Protein AF-Q067G9-F1 (afdb_monomer_lite)

Radius of gyration: 18.58 Å; chains: 1; bounding box: 38×45×51 Å

Foldseek 3Di:
DDFAWFKKKWAQFCQVPPVVQCVPPVNVVCLCVQQVCDNVNSVQRRRWIKIKIKTQDPDDPFRIKIKMKTKGWPVCVVSVVSRVVSVVVVLVVVVKDWDWDFDPDDDDWRKIKIWIADPVRFTAKIWIWTDLDPTMIMIMIMGRGDDPDDDPSDRPHDPFFMKMKRALVSCVSVVNNDPPDDPQSNPFRMKIKTKGQDDDPDDPDDRDPPDIDMDMDGD

Sequence (219 aa):
MNNRLALHWQGASTKPLFSSLLQRRLISDAIEKTYGLTPDFQAAWLGAPLDLKAQLRNDGPFKASIQLSVVFHARHAETLQTGLTSVASNLELRGLRPQVSPSAAGTNGQSTVLMWKGQGQSVLGRWSVDSTTPNQISLQLSLGGASVSRLPSSIQRPTSGLRIRFDAKQLRDLGWLKATWPRSVQQAGQGELLLKPMLGHRSGQAETWYWLKGQLSLR

pLDDT: mean 81.35, std 15.44, range [35.72, 94.0]

Secondary structure (DSSP, 8-state):
---EEEEEEEES-SHHHHHHHHTSHHHHHHHHHHH---HHHHHHHHHS-EEEEEEE-SSSS-SEEEEEEEEEEGGGHHHHHHHHHHHHHHHHHTT-EEEEEEPPP-SS---EEEEEE-TTS-EEEEEEEEEEETTEEEEEEEESS----PPPSS----SSSEEEEEEHHHHHHTT-S-TTS-HHHHH-SEEEEEEEE---SS-S----TTSEEEEEEE-

Structure (mmCIF, N/CA/C/O backbone):
data_AF-Q067G9-F1
#
_entry.id   AF-Q067G9-F1
#
loop_
_atom_site.group_PDB
_atom_site.id
_atom_site.type_symbol
_atom_site.label_atom_id
_atom_site.label_alt_id
_atom_site.label_comp_id
_atom_site.label_asym_id
_atom_site.label_entity_id
_atom_site.label_seq_id
_atom_site.pdbx_PDB_ins_code
_atom_site.Cartn_x
_atom_site.Cartn_y
_atom_site.Cartn_z
_atom_site.occupancy
_atom_site.B_iso_or_equiv
_atom_site.auth_seq_id
_atom_site.auth_comp_id
_atom_site.auth_asym_id
_atom_site.auth_atom_id
_atom_site.pdbx_PDB_model_num
ATOM 1 N N . MET A 1 1 ? -1.905 -20.435 15.162 1.00 42.09 1 MET A N 1
ATOM 2 C CA . MET A 1 1 ? -2.832 -19.974 14.101 1.00 42.09 1 MET A CA 1
ATOM 3 C C . MET A 1 1 ? -1.996 -19.379 12.975 1.00 42.09 1 MET A C 1
ATOM 5 O O . MET A 1 1 ? -1.316 -18.391 13.211 1.00 42.09 1 MET A O 1
ATOM 9 N N . ASN A 1 2 ? -1.950 -20.016 11.800 1.00 50.78 2 ASN A N 1
ATOM 10 C CA . ASN A 1 2 ? -1.035 -19.611 10.723 1.00 50.78 2 ASN A CA 1
ATOM 11 C C . ASN A 1 2 ? -1.712 -18.607 9.785 1.00 50.78 2 ASN A C 1
ATOM 13 O O . ASN A 1 2 ? -2.433 -19.015 8.875 1.00 50.78 2 ASN A O 1
ATOM 17 N N . ASN A 1 3 ? -1.452 -17.312 9.980 1.00 62.31 3 ASN A N 1
ATOM 18 C CA . ASN A 1 3 ? -1.690 -16.306 8.944 1.00 62.31 3 ASN A CA 1
ATOM 19 C C . ASN A 1 3 ? -0.747 -16.613 7.779 1.00 62.31 3 ASN A C 1
ATOM 21 O O . ASN A 1 3 ? 0.474 -16.619 7.945 1.00 62.31 3 ASN A O 1
ATOM 25 N N . ARG A 1 4 ? -1.307 -16.938 6.613 1.00 77.50 4 ARG A N 1
ATOM 26 C CA . ARG A 1 4 ? -0.523 -17.330 5.437 1.00 77.50 4 ARG A CA 1
ATOM 27 C C . ARG A 1 4 ? -0.313 -16.121 4.538 1.00 77.50 4 ARG A C 1
ATOM 29 O O . ARG A 1 4 ? -1.244 -15.374 4.241 1.00 77.50 4 ARG A O 1
ATOM 36 N N . LEU A 1 5 ? 0.936 -15.922 4.129 1.00 85.31 5 LEU A N 1
ATOM 37 C CA . LEU A 1 5 ? 1.328 -14.865 3.206 1.00 85.31 5 LEU A CA 1
ATOM 38 C C . LEU A 1 5 ? 0.720 -15.146 1.833 1.00 85.31 5 LEU A C 1
ATOM 40 O O . LEU A 1 5 ? 1.072 -16.132 1.194 1.00 85.31 5 LEU A O 1
ATOM 44 N N . ALA A 1 6 ? -0.191 -14.281 1.401 1.00 91.19 6 ALA A N 1
ATOM 45 C CA . ALA A 1 6 ? -0.812 -14.374 0.087 1.00 91.19 6 ALA A CA 1
ATOM 46 C C . ALA A 1 6 ? 0.014 -13.628 -0.964 1.00 91.19 6 ALA A C 1
ATOM 48 O O . ALA A 1 6 ? 0.173 -14.101 -2.086 1.00 91.19 6 ALA A O 1
ATOM 49 N N . LEU A 1 7 ? 0.559 -12.470 -0.583 1.00 92.62 7 LEU A N 1
ATOM 50 C CA . LEU A 1 7 ? 1.333 -11.592 -1.451 1.00 92.62 7 LEU A CA 1
ATOM 51 C C . LEU A 1 7 ? 2.452 -10.921 -0.658 1.00 92.62 7 LEU A C 1
ATOM 53 O O . LEU A 1 7 ? 2.235 -10.450 0.457 1.00 92.62 7 LEU A O 1
ATOM 57 N N . HIS A 1 8 ? 3.626 -10.814 -1.261 1.00 92.56 8 HIS A N 1
ATOM 58 C CA . HIS A 1 8 ? 4.733 -10.008 -0.770 1.00 92.56 8 HIS A CA 1
ATOM 59 C C . HIS A 1 8 ? 5.383 -9.280 -1.932 1.00 92.56 8 HIS A C 1
ATOM 61 O O . HIS A 1 8 ? 5.965 -9.891 -2.820 1.00 92.56 8 HIS A O 1
ATOM 67 N N . TRP A 1 9 ? 5.257 -7.967 -1.919 1.00 91.00 9 TRP A N 1
ATOM 68 C CA . TRP A 1 9 ? 5.794 -7.058 -2.907 1.00 91.00 9 TRP A CA 1
ATOM 69 C C . TRP A 1 9 ? 6.938 -6.284 -2.268 1.00 91.00 9 TRP A C 1
ATOM 71 O O . TRP A 1 9 ? 6.746 -5.565 -1.293 1.00 91.00 9 TRP A O 1
ATOM 81 N N . GLN A 1 10 ? 8.120 -6.368 -2.863 1.00 91.31 10 GLN A N 1
ATOM 82 C CA . GLN A 1 10 ? 9.290 -5.586 -2.482 1.00 91.31 10 GLN A CA 1
ATOM 83 C C . GLN A 1 10 ? 9.744 -4.743 -3.666 1.00 91.31 10 GLN A C 1
ATOM 85 O O . GLN A 1 10 ? 9.902 -5.253 -4.776 1.00 91.31 10 GLN A O 1
ATOM 90 N N . GLY A 1 11 ? 9.953 -3.451 -3.440 1.00 88.44 11 GLY A N 1
ATOM 91 C CA . GLY A 1 11 ? 10.332 -2.509 -4.488 1.00 88.44 11 GLY A CA 1
ATOM 92 C C . GLY A 1 11 ? 11.453 -1.587 -4.042 1.00 88.44 11 GLY A C 1
ATOM 93 O O . GLY A 1 11 ? 11.492 -1.153 -2.891 1.00 88.44 11 GLY A O 1
ATOM 94 N N . ALA A 1 12 ? 12.346 -1.257 -4.974 1.00 86.94 12 ALA A N 1
ATOM 95 C CA . ALA A 1 12 ? 13.375 -0.241 -4.755 1.00 86.94 12 ALA A CA 1
ATOM 96 C C . ALA A 1 12 ? 12.785 1.180 -4.648 1.00 86.94 12 ALA A C 1
ATOM 98 O O . ALA A 1 12 ? 13.405 2.056 -4.058 1.00 86.94 12 ALA A O 1
ATOM 99 N N . SER A 1 13 ? 11.586 1.391 -5.202 1.00 87.19 13 SER A N 1
ATOM 100 C CA . SER A 1 13 ? 10.831 2.645 -5.145 1.00 87.19 13 SER A CA 1
ATOM 101 C C . SER A 1 13 ? 9.324 2.370 -5.084 1.00 87.19 13 SER A C 1
ATOM 103 O O . SER A 1 13 ? 8.870 1.325 -5.563 1.00 87.19 13 SER A O 1
ATOM 105 N N . THR A 1 14 ? 8.535 3.308 -4.550 1.00 88.88 14 THR A N 1
ATOM 106 C CA . THR A 1 14 ? 7.064 3.215 -4.533 1.00 88.88 14 THR A CA 1
ATOM 107 C C . THR A 1 14 ? 6.399 3.698 -5.819 1.00 88.88 14 THR A C 1
ATOM 109 O O . THR A 1 14 ? 5.194 3.498 -6.001 1.00 88.88 14 THR A O 1
ATOM 112 N N . LYS A 1 15 ? 7.178 4.252 -6.760 1.00 87.94 15 LYS A N 1
ATOM 113 C CA . LYS A 1 15 ? 6.718 4.685 -8.090 1.00 87.94 15 LYS A CA 1
ATOM 114 C C . LYS A 1 15 ? 5.726 3.724 -8.758 1.00 87.94 15 LYS A C 1
ATOM 116 O O . LYS A 1 15 ? 4.693 4.219 -9.205 1.00 87.94 15 LYS A O 1
ATOM 121 N N . PRO A 1 16 ? 5.937 2.396 -8.818 1.00 84.19 16 PRO A N 1
ATOM 122 C CA . PRO A 1 16 ? 5.003 1.519 -9.529 1.00 84.19 16 PRO A CA 1
ATOM 123 C C . PRO A 1 16 ? 3.607 1.450 -8.892 1.00 84.19 16 PRO A C 1
ATOM 125 O O . PRO A 1 16 ? 2.642 1.141 -9.579 1.00 84.19 16 PRO A O 1
ATOM 128 N N . LEU A 1 17 ? 3.501 1.731 -7.589 1.00 84.88 17 LEU A N 1
ATOM 129 C CA . LEU A 1 17 ? 2.237 1.727 -6.852 1.00 84.88 17 LEU A CA 1
ATOM 130 C C . LEU A 1 17 ? 1.549 3.092 -6.865 1.00 84.88 17 LEU A C 1
ATOM 132 O O . LEU A 1 17 ? 0.330 3.156 -6.989 1.00 84.88 17 LEU A O 1
ATOM 136 N N . PHE A 1 18 ? 2.316 4.177 -6.722 1.00 87.75 18 PHE A N 1
ATOM 137 C CA . PHE A 1 18 ? 1.742 5.494 -6.422 1.00 87.75 18 PHE A CA 1
ATOM 138 C C . PHE A 1 18 ? 1.975 6.560 -7.494 1.00 87.75 18 PHE A C 1
ATOM 140 O O . PHE A 1 18 ? 1.387 7.631 -7.383 1.00 87.75 18 PHE A O 1
ATOM 147 N N . SER A 1 19 ? 2.781 6.312 -8.534 1.00 86.69 19 SER A N 1
ATOM 148 C CA . SER A 1 19 ? 3.054 7.320 -9.582 1.00 86.69 19 SER A CA 1
ATOM 149 C C . SER A 1 19 ? 1.776 7.834 -10.240 1.00 86.69 19 SER A C 1
ATOM 151 O O . SER A 1 19 ? 1.568 9.040 -10.315 1.00 86.69 19 SER A O 1
ATOM 153 N N . SER A 1 20 ? 0.871 6.931 -10.616 1.00 83.94 20 SER A N 1
ATOM 154 C CA . SER A 1 20 ? -0.405 7.275 -11.252 1.00 83.94 20 SER A CA 1
ATOM 155 C C . SER A 1 20 ? -1.329 8.128 -10.378 1.00 83.94 20 SER A C 1
ATOM 157 O O . SER A 1 20 ? -2.224 8.779 -10.921 1.00 83.94 20 SER A O 1
ATOM 159 N N . LEU A 1 21 ? -1.124 8.128 -9.056 1.00 84.88 21 LEU A N 1
ATOM 160 C CA . LEU A 1 21 ? -1.867 8.931 -8.089 1.00 84.88 21 LEU A CA 1
ATOM 161 C C . LEU A 1 21 ? -1.136 10.244 -7.792 1.00 84.88 21 LEU A C 1
ATOM 163 O O . LEU A 1 21 ? -1.688 11.313 -8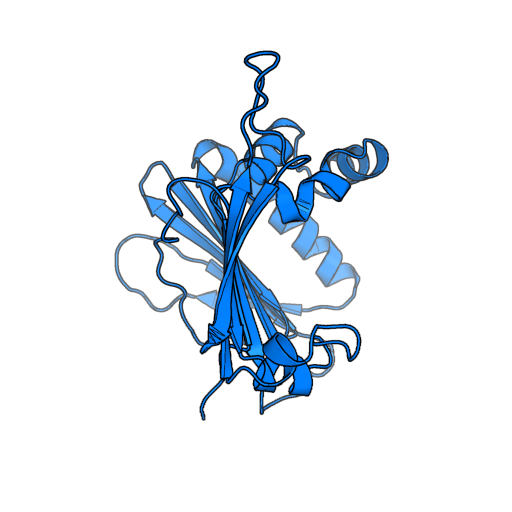.024 1.00 84.88 21 LEU A O 1
ATOM 167 N N . LEU A 1 22 ? 0.115 10.168 -7.334 1.00 85.38 22 LEU A N 1
ATOM 168 C CA . LEU A 1 22 ? 0.881 11.320 -6.847 1.00 85.38 22 LEU A CA 1
ATOM 169 C C . LEU A 1 22 ? 1.379 12.241 -7.968 1.00 85.38 22 LEU A C 1
ATOM 171 O O . LEU A 1 22 ? 1.676 13.398 -7.714 1.00 85.38 22 LEU A O 1
ATOM 175 N N . GLN A 1 23 ? 1.448 11.774 -9.217 1.00 85.44 23 GLN A N 1
ATOM 176 C CA . GLN A 1 23 ? 1.807 12.636 -10.352 1.00 85.44 23 GLN A CA 1
ATOM 177 C C . GLN A 1 23 ? 0.600 13.376 -10.945 1.00 85.44 23 GLN A C 1
ATOM 179 O O . GLN A 1 23 ? 0.765 14.242 -11.804 1.00 85.44 23 GLN A O 1
ATOM 184 N N . ARG A 1 24 ? -0.629 13.066 -10.509 1.00 90.06 24 ARG A N 1
ATOM 185 C CA . ARG A 1 24 ? -1.814 13.826 -10.919 1.00 90.06 24 ARG A CA 1
ATOM 186 C C . ARG A 1 24 ? -1.906 15.083 -10.070 1.00 90.06 24 ARG A C 1
ATOM 188 O O . ARG A 1 24 ? -2.212 14.995 -8.885 1.00 90.06 24 ARG A O 1
ATOM 195 N N . ARG A 1 25 ? -1.731 16.248 -10.697 1.00 89.38 25 ARG A N 1
ATOM 196 C CA . ARG A 1 25 ? -1.741 17.557 -10.023 1.00 89.38 25 ARG A CA 1
ATOM 197 C C . ARG A 1 25 ? -2.933 17.752 -9.081 1.00 89.38 25 ARG A C 1
ATOM 199 O O . ARG A 1 25 ? -2.735 18.112 -7.936 1.00 89.38 25 ARG A O 1
ATOM 206 N N . LEU A 1 26 ? -4.152 17.412 -9.511 1.00 92.00 26 LEU A N 1
ATOM 207 C CA . LEU A 1 26 ? -5.348 17.532 -8.661 1.00 92.00 26 LEU A CA 1
ATOM 208 C C . LEU A 1 26 ? -5.259 16.719 -7.359 1.00 92.00 26 LEU A C 1
ATOM 210 O O . LEU A 1 26 ? -5.756 17.159 -6.328 1.00 92.00 26 LEU A O 1
ATOM 214 N N . ILE A 1 27 ? -4.638 15.538 -7.407 1.00 89.69 27 ILE A N 1
ATOM 215 C CA . ILE A 1 27 ? -4.457 14.680 -6.233 1.00 89.69 27 ILE A CA 1
ATOM 216 C C . ILE A 1 27 ? -3.291 15.200 -5.390 1.00 89.69 27 ILE A C 1
ATOM 218 O O . ILE A 1 27 ? -3.444 15.338 -4.182 1.00 89.69 27 ILE A O 1
ATOM 222 N N . SER A 1 28 ? -2.159 15.526 -6.021 1.00 89.56 28 SER A N 1
ATOM 223 C CA . SER A 1 28 ? -0.973 16.083 -5.355 1.00 89.56 28 SER A CA 1
ATOM 224 C C . SER A 1 28 ? -1.296 17.364 -4.581 1.00 89.56 28 SER A C 1
ATOM 226 O O . SER A 1 28 ? -0.956 17.466 -3.404 1.00 89.56 28 SER A O 1
ATOM 228 N N . ASP A 1 29 ? -2.005 18.304 -5.211 1.00 93.00 29 ASP A N 1
ATOM 229 C CA . ASP A 1 29 ? -2.386 19.588 -4.614 1.00 93.00 29 ASP A CA 1
ATOM 230 C C . ASP A 1 29 ? -3.363 19.383 -3.444 1.00 93.00 29 ASP A C 1
ATOM 232 O O . ASP A 1 29 ? -3.277 20.066 -2.425 1.00 93.00 29 ASP A O 1
ATOM 236 N N . ALA A 1 30 ? -4.300 18.433 -3.562 1.00 92.75 30 ALA A N 1
ATOM 237 C CA . ALA A 1 30 ? -5.209 18.089 -2.469 1.00 92.75 30 ALA A CA 1
ATOM 238 C C . ALA A 1 30 ? -4.461 17.428 -1.302 1.00 92.75 30 ALA A C 1
ATOM 240 O O . ALA A 1 30 ? -4.727 17.737 -0.144 1.00 92.75 30 ALA A O 1
ATOM 241 N N . ILE A 1 31 ? -3.500 16.550 -1.597 1.00 92.00 31 ILE A N 1
ATOM 242 C CA . ILE A 1 31 ? -2.674 15.895 -0.584 1.00 92.00 31 ILE A CA 1
ATOM 243 C C . ILE A 1 31 ? -1.850 16.922 0.200 1.00 92.00 31 ILE A C 1
ATOM 245 O O . ILE A 1 31 ? -1.818 16.871 1.430 1.00 92.00 31 ILE A O 1
ATOM 249 N N . GLU A 1 32 ? -1.235 17.875 -0.496 1.00 93.12 32 GLU A N 1
ATOM 250 C CA . GLU A 1 32 ? -0.488 18.966 0.126 1.00 93.12 32 GLU A CA 1
ATOM 251 C C . GLU A 1 32 ? -1.399 19.838 0.998 1.00 93.12 32 GLU A C 1
ATOM 253 O O . GLU A 1 32 ? -1.122 20.029 2.179 1.00 93.12 32 GLU A O 1
ATOM 258 N N . LYS A 1 33 ? -2.525 20.316 0.456 1.00 93.19 33 LYS A N 1
ATOM 259 C CA . LYS A 1 33 ? -3.433 21.224 1.176 1.00 93.19 33 LYS A CA 1
ATOM 260 C C . LYS A 1 33 ? -4.119 20.572 2.376 1.00 93.19 33 LYS A C 1
ATOM 262 O O . LYS A 1 33 ? -4.333 21.237 3.383 1.00 93.19 33 LYS A O 1
ATOM 267 N N . THR A 1 34 ? -4.511 19.303 2.267 1.00 90.38 34 THR A N 1
ATOM 268 C CA . THR A 1 34 ? -5.282 18.611 3.313 1.00 90.38 34 THR A CA 1
ATOM 269 C C . THR A 1 34 ? -4.395 17.942 4.358 1.00 90.38 34 THR A C 1
ATOM 271 O O . THR A 1 34 ? -4.791 17.856 5.519 1.00 90.38 34 THR A O 1
ATOM 274 N N . TYR A 1 35 ? -3.213 17.460 3.966 1.00 91.00 35 TYR A N 1
ATOM 275 C CA . TYR A 1 35 ? -2.348 16.671 4.847 1.00 91.00 35 TYR A CA 1
ATOM 276 C C . TYR A 1 35 ? -0.952 17.274 5.042 1.00 91.00 35 TYR A C 1
ATOM 278 O O . TYR A 1 35 ? -0.113 16.641 5.667 1.00 91.00 35 TYR A O 1
ATOM 286 N N . GLY A 1 36 ? -0.651 18.455 4.496 1.00 91.38 36 GLY A N 1
ATOM 287 C CA . GLY A 1 36 ? 0.664 19.092 4.655 1.00 91.38 36 GLY A CA 1
ATOM 288 C C . GLY A 1 36 ? 1.821 18.301 4.033 1.00 91.38 36 GLY A C 1
ATOM 289 O O . GLY A 1 36 ? 2.985 18.550 4.344 1.00 91.38 36 GLY A O 1
ATOM 290 N N . LEU A 1 37 ? 1.525 17.322 3.172 1.00 92.62 37 LEU A N 1
ATOM 291 C CA . LEU A 1 37 ? 2.535 16.503 2.513 1.00 92.62 37 LEU A CA 1
ATOM 292 C C . LEU A 1 37 ? 3.076 17.262 1.299 1.00 92.62 37 LEU A C 1
ATOM 294 O O . LEU A 1 37 ? 2.501 17.207 0.210 1.00 92.62 37 LEU A O 1
ATOM 298 N N . THR A 1 38 ? 4.175 17.984 1.512 1.00 93.06 38 THR A N 1
ATOM 299 C CA . THR A 1 38 ? 4.793 18.869 0.515 1.00 93.06 38 THR A CA 1
ATOM 300 C C . THR A 1 38 ? 5.187 18.128 -0.770 1.00 93.06 38 THR A C 1
ATOM 302 O O . THR A 1 38 ? 5.456 16.922 -0.725 1.00 93.06 38 THR A O 1
ATOM 305 N N . PRO A 1 39 ? 5.296 18.821 -1.919 1.00 91.94 39 PRO A N 1
ATOM 306 C CA . PRO A 1 39 ? 5.747 18.215 -3.173 1.00 91.94 39 PRO A CA 1
ATOM 307 C C . PRO A 1 39 ? 7.094 17.487 -3.038 1.00 91.94 39 PRO A C 1
ATOM 309 O O . PRO A 1 39 ? 7.256 16.380 -3.553 1.00 91.94 39 PRO A O 1
ATOM 312 N N . ASP A 1 40 ? 8.023 18.046 -2.258 1.00 93.69 40 ASP A N 1
ATOM 313 C CA . ASP A 1 40 ? 9.316 17.427 -1.947 1.00 93.69 40 ASP A CA 1
ATOM 314 C C . ASP A 1 40 ? 9.161 16.095 -1.205 1.00 93.69 40 ASP A C 1
ATOM 316 O O . ASP A 1 40 ? 9.848 15.114 -1.509 1.00 93.69 40 ASP A O 1
ATOM 320 N N . PHE A 1 41 ? 8.235 16.027 -0.245 1.00 94.00 41 PHE A N 1
ATOM 321 C CA . PHE A 1 41 ? 7.924 14.784 0.450 1.00 94.00 41 PHE A CA 1
ATOM 322 C C . PHE A 1 41 ? 7.219 13.782 -0.468 1.00 94.00 41 PHE A C 1
ATOM 324 O O . PHE A 1 41 ? 7.546 12.597 -0.436 1.00 94.00 41 PHE A O 1
ATOM 331 N N . GLN A 1 42 ? 6.300 14.226 -1.327 1.00 93.25 42 GLN A N 1
ATOM 332 C CA . GLN A 1 42 ? 5.636 13.355 -2.303 1.00 93.25 42 GLN A CA 1
ATOM 333 C C . GLN A 1 42 ? 6.641 12.761 -3.308 1.00 93.25 42 GLN A C 1
ATOM 335 O O . GLN A 1 42 ? 6.574 11.572 -3.634 1.00 93.25 42 GLN A O 1
ATOM 340 N N . ALA A 1 43 ? 7.636 13.541 -3.740 1.00 92.31 43 ALA A N 1
ATOM 341 C CA . ALA A 1 43 ? 8.745 13.052 -4.556 1.00 92.31 43 ALA A CA 1
ATOM 342 C C . ALA A 1 43 ? 9.612 12.033 -3.793 1.00 92.31 43 ALA A C 1
ATOM 344 O O . ALA A 1 43 ? 9.952 10.977 -4.340 1.00 92.31 43 ALA A O 1
ATOM 345 N N . ALA A 1 44 ? 9.918 12.304 -2.518 1.00 92.88 44 ALA A N 1
ATOM 346 C CA . ALA A 1 44 ? 10.625 11.364 -1.650 1.00 92.88 44 ALA A CA 1
ATOM 347 C C . ALA A 1 44 ? 9.834 10.062 -1.452 1.00 92.88 44 ALA A C 1
ATOM 349 O O . ALA A 1 44 ? 10.421 8.983 -1.508 1.00 92.88 44 ALA A O 1
ATOM 350 N N . TRP A 1 45 ? 8.509 10.141 -1.306 1.00 93.12 45 TRP A N 1
ATOM 351 C CA . TRP A 1 45 ? 7.618 8.986 -1.227 1.00 93.12 45 TRP A CA 1
ATOM 352 C C . TRP A 1 45 ? 7.705 8.125 -2.474 1.00 93.12 45 TRP A C 1
ATOM 354 O O . TRP A 1 45 ? 7.932 6.921 -2.366 1.00 93.12 45 TRP A O 1
ATOM 364 N N . LEU A 1 46 ? 7.600 8.723 -3.661 1.00 91.19 46 LEU A N 1
ATOM 365 C CA . LEU A 1 46 ? 7.736 7.993 -4.921 1.00 91.19 46 LEU A CA 1
ATOM 366 C C . LEU A 1 46 ? 9.088 7.276 -5.018 1.00 91.19 46 LEU A C 1
ATOM 368 O O . LEU A 1 46 ? 9.139 6.124 -5.446 1.00 91.19 46 LEU A O 1
ATOM 372 N N . GLY A 1 47 ? 10.174 7.920 -4.589 1.00 89.00 47 GLY A N 1
ATOM 373 C CA . GLY A 1 47 ? 11.514 7.328 -4.572 1.00 89.00 47 GLY A CA 1
ATOM 374 C C . GLY A 1 47 ? 11.772 6.322 -3.445 1.00 89.00 47 GLY A C 1
ATOM 375 O O . GLY A 1 47 ? 12.769 5.608 -3.505 1.00 89.00 47 GLY A O 1
ATOM 376 N N . ALA A 1 48 ? 10.908 6.250 -2.432 1.00 89.81 48 ALA A N 1
ATOM 377 C CA . ALA A 1 48 ? 11.172 5.476 -1.228 1.00 89.81 48 ALA A CA 1
ATOM 378 C C . ALA A 1 48 ? 11.075 3.959 -1.477 1.00 89.81 48 ALA A C 1
ATOM 380 O O . ALA A 1 48 ? 10.152 3.505 -2.155 1.00 89.81 48 ALA A O 1
ATOM 381 N N . PRO A 1 49 ? 11.975 3.145 -0.908 1.00 89.25 49 PRO A N 1
ATOM 382 C CA . PRO A 1 49 ? 11.858 1.692 -0.938 1.00 89.25 49 PRO A CA 1
ATOM 383 C C . PRO A 1 49 ? 10.637 1.205 -0.161 1.00 89.25 49 PRO A C 1
ATOM 385 O O . PRO A 1 49 ? 10.298 1.780 0.878 1.00 89.25 49 PRO A O 1
ATOM 388 N N . LEU A 1 50 ? 10.019 0.119 -0.634 1.00 89.00 50 LEU A N 1
ATOM 389 C CA . LEU A 1 50 ? 8.803 -0.428 -0.031 1.00 89.00 50 LEU A CA 1
ATOM 390 C C . LEU A 1 50 ? 8.840 -1.938 0.184 1.00 89.00 50 LEU A C 1
ATOM 392 O O . LEU A 1 50 ? 9.430 -2.688 -0.597 1.00 89.00 50 LEU A O 1
ATOM 396 N N . ASP A 1 51 ? 8.111 -2.361 1.208 1.00 90.81 51 ASP A N 1
ATOM 397 C CA . ASP A 1 51 ? 7.744 -3.746 1.475 1.00 90.81 51 ASP A CA 1
ATOM 398 C C . ASP A 1 51 ? 6.242 -3.792 1.784 1.00 90.81 51 ASP A C 1
ATOM 400 O O . ASP A 1 51 ? 5.782 -3.213 2.766 1.00 90.81 51 ASP A O 1
ATOM 404 N N . LEU A 1 52 ? 5.467 -4.426 0.911 1.00 91.50 52 LEU A N 1
ATOM 405 C CA . LEU A 1 52 ? 4.025 -4.583 1.033 1.00 91.50 52 LEU A CA 1
ATOM 406 C C . LEU A 1 52 ? 3.706 -6.070 1.182 1.00 91.50 52 LEU A C 1
ATOM 408 O O . LEU A 1 52 ? 4.013 -6.876 0.305 1.00 91.50 52 LEU A O 1
ATOM 412 N N . LYS A 1 53 ? 3.036 -6.440 2.269 1.00 91.88 53 LYS A N 1
ATOM 413 C CA . LYS A 1 53 ? 2.589 -7.810 2.534 1.00 91.88 53 LYS A CA 1
ATOM 414 C C . LYS A 1 53 ? 1.082 -7.853 2.641 1.00 91.88 53 LYS A C 1
ATOM 416 O O . LYS A 1 53 ? 0.484 -7.045 3.344 1.00 91.88 53 LYS A O 1
ATOM 421 N N . ALA A 1 54 ? 0.479 -8.841 2.001 1.00 91.75 54 ALA A N 1
ATOM 422 C CA . ALA A 1 54 ? -0.905 -9.201 2.235 1.00 91.75 54 ALA A CA 1
ATOM 423 C C . ALA A 1 54 ? -0.981 -10.633 2.750 1.00 91.75 54 ALA A C 1
ATOM 425 O O . ALA A 1 54 ? -0.340 -11.543 2.217 1.00 91.75 54 ALA A O 1
ATOM 426 N N . GLN A 1 55 ? -1.762 -10.824 3.802 1.00 89.62 55 GLN A N 1
ATOM 427 C CA . GLN A 1 55 ? -1.928 -12.108 4.466 1.00 89.62 55 GLN A CA 1
ATOM 428 C C . GLN A 1 55 ? -3.411 -12.425 4.573 1.00 89.62 55 GLN A C 1
ATOM 430 O O . GLN A 1 55 ? -4.205 -11.542 4.907 1.00 89.62 55 GLN A O 1
ATOM 435 N N . LEU A 1 56 ? -3.764 -13.682 4.309 1.00 87.81 56 LEU A N 1
ATOM 436 C CA . LEU A 1 56 ? -5.095 -14.190 4.610 1.00 87.81 56 LEU A CA 1
ATOM 437 C C . LEU A 1 56 ? -5.266 -14.221 6.130 1.00 87.81 56 LEU A C 1
ATOM 439 O O . LEU A 1 56 ? -4.360 -14.642 6.860 1.00 87.81 56 LEU A O 1
ATOM 443 N N . ARG A 1 57 ? -6.434 -13.784 6.591 1.00 83.62 57 ARG A N 1
ATOM 444 C CA . ARG A 1 57 ? -6.836 -13.879 7.990 1.00 83.62 57 ARG A CA 1
ATOM 445 C C . ARG A 1 57 ? -7.920 -14.927 8.142 1.00 83.62 57 ARG A C 1
ATOM 447 O O . ARG A 1 57 ? -8.867 -14.967 7.364 1.00 83.62 57 ARG A O 1
ATOM 454 N N . ASN A 1 58 ? -7.771 -15.732 9.186 1.00 76.19 58 ASN A N 1
ATOM 455 C CA . ASN A 1 58 ? -8.760 -16.733 9.579 1.00 76.19 58 ASN A CA 1
ATOM 456 C C . ASN A 1 58 ? -9.552 -16.285 10.820 1.00 76.19 58 ASN A C 1
ATOM 458 O O . ASN A 1 58 ? -10.314 -17.068 11.377 1.00 76.19 58 ASN A O 1
ATOM 462 N N . ASP A 1 59 ? -9.332 -15.050 11.279 1.00 74.44 59 ASP A N 1
ATOM 463 C CA . ASP A 1 59 ? -9.850 -14.502 12.525 1.00 74.44 59 ASP A CA 1
ATOM 464 C C . ASP A 1 59 ? -10.311 -13.042 12.368 1.00 74.44 59 ASP A C 1
ATOM 466 O O . ASP A 1 59 ? -9.722 -12.238 11.636 1.00 74.44 59 ASP A O 1
ATOM 470 N N . GLY A 1 60 ? -11.353 -12.684 13.118 1.00 77.44 60 GLY A N 1
ATOM 471 C CA . GLY A 1 60 ? -11.919 -11.337 13.121 1.00 77.44 60 GLY A CA 1
ATOM 472 C C . GLY A 1 60 ? -12.749 -11.000 11.872 1.00 77.44 60 GLY A C 1
ATOM 473 O O . GLY A 1 60 ? -13.039 -11.864 11.047 1.00 77.44 60 GLY A O 1
ATOM 474 N N . PRO A 1 61 ? -13.167 -9.730 11.725 1.00 82.31 61 PRO A N 1
ATOM 475 C CA . PRO A 1 61 ? -14.100 -9.313 10.674 1.00 82.31 61 PRO A CA 1
ATOM 476 C C . PRO A 1 61 ? -13.444 -9.135 9.294 1.00 82.31 61 PRO A C 1
ATOM 478 O O . PRO A 1 61 ? -14.127 -8.828 8.318 1.00 82.31 61 PRO A O 1
ATOM 481 N N . PHE A 1 62 ? -12.123 -9.293 9.190 1.00 86.69 62 PHE A N 1
ATOM 482 C CA . PHE A 1 62 ? -11.375 -9.056 7.959 1.00 86.69 62 PHE A CA 1
ATOM 483 C C . PHE A 1 62 ? -10.915 -10.368 7.344 1.00 86.69 62 PHE A C 1
ATOM 485 O O . PHE A 1 62 ? -10.307 -11.188 8.018 1.00 86.69 62 PHE A O 1
ATOM 492 N N . LYS A 1 63 ? -11.114 -10.517 6.031 1.00 87.06 63 LYS A N 1
ATOM 493 C CA . LYS A 1 63 ? -10.580 -11.656 5.266 1.00 87.06 63 LYS A CA 1
ATOM 494 C C . LYS A 1 63 ? -9.072 -11.552 5.027 1.00 87.06 63 LYS A C 1
ATOM 496 O O . LYS A 1 63 ? -8.414 -12.557 4.795 1.00 87.06 63 LYS A O 1
ATOM 501 N N . ALA A 1 64 ? -8.514 -10.345 5.078 1.00 89.06 64 ALA A N 1
ATOM 502 C CA . ALA A 1 64 ? -7.099 -10.099 4.836 1.00 89.06 64 ALA A CA 1
ATOM 503 C C . ALA A 1 64 ? -6.561 -8.997 5.740 1.00 89.06 64 ALA A C 1
ATOM 505 O O . ALA A 1 64 ? -7.287 -8.065 6.085 1.00 89.06 64 ALA A O 1
ATOM 506 N N . SER A 1 65 ? -5.264 -9.060 6.031 1.00 89.94 65 SER A N 1
ATOM 507 C CA . SER A 1 65 ? -4.498 -7.906 6.499 1.00 89.94 65 SER A CA 1
ATOM 508 C C . SER A 1 65 ? -3.499 -7.470 5.444 1.00 89.94 65 SER A C 1
ATOM 510 O O . SER A 1 65 ? -2.848 -8.314 4.824 1.00 89.94 65 SER A O 1
ATOM 512 N N . ILE A 1 66 ? -3.338 -6.160 5.300 1.00 91.06 66 ILE A N 1
ATOM 513 C CA . ILE A 1 66 ? -2.327 -5.536 4.450 1.00 91.06 66 ILE A CA 1
ATOM 514 C C . ILE A 1 66 ? -1.357 -4.792 5.359 1.00 91.06 66 ILE A C 1
ATOM 516 O O . ILE A 1 66 ? -1.782 -4.076 6.262 1.00 91.06 66 ILE A O 1
ATOM 520 N N . GLN A 1 67 ? -0.063 -4.956 5.126 1.00 91.19 67 GLN A N 1
ATOM 521 C CA . GLN A 1 67 ? 0.998 -4.220 5.797 1.00 91.19 67 GLN A CA 1
ATOM 522 C C . GLN A 1 67 ? 1.870 -3.543 4.749 1.00 91.19 67 GLN A C 1
ATOM 524 O O . GLN A 1 67 ? 2.307 -4.208 3.816 1.00 91.19 67 GLN A O 1
ATOM 529 N N . LEU A 1 68 ? 2.147 -2.257 4.921 1.00 91.25 68 LEU A N 1
ATOM 530 C CA . LEU A 1 68 ? 3.047 -1.484 4.079 1.00 91.25 68 LEU A CA 1
ATOM 531 C C . LEU A 1 68 ? 4.142 -0.882 4.954 1.00 91.25 68 LEU A C 1
ATOM 533 O O . LEU A 1 68 ? 3.844 -0.126 5.874 1.00 91.25 68 LEU A O 1
ATOM 537 N N . SER A 1 69 ? 5.394 -1.168 4.627 1.00 90.69 69 SER A N 1
ATOM 538 C CA . SER A 1 69 ? 6.559 -0.488 5.178 1.00 90.69 69 SER A CA 1
ATOM 539 C C . SER A 1 69 ? 7.205 0.371 4.104 1.00 90.69 69 SER A C 1
ATOM 541 O O . SER A 1 69 ? 7.453 -0.106 2.995 1.00 90.69 69 SER A O 1
ATOM 543 N N . VAL A 1 70 ? 7.512 1.619 4.445 1.00 90.94 70 VAL A N 1
ATOM 544 C CA . VAL A 1 70 ? 8.224 2.568 3.582 1.00 90.94 70 VAL A CA 1
ATOM 545 C C . VAL A 1 70 ? 9.356 3.204 4.382 1.00 90.94 70 VAL A C 1
ATOM 547 O O . VAL A 1 70 ? 9.192 3.487 5.569 1.00 90.94 70 VAL A O 1
ATOM 550 N N . VAL A 1 71 ? 10.519 3.401 3.761 1.00 89.38 71 VAL A N 1
ATOM 551 C CA . VAL A 1 71 ? 11.692 4.000 4.422 1.00 89.38 71 VAL A CA 1
ATOM 552 C C . VAL A 1 71 ? 12.023 5.349 3.801 1.00 89.38 71 VAL A C 1
ATOM 554 O O . VAL A 1 71 ? 12.215 5.449 2.591 1.00 89.38 71 VAL A O 1
ATOM 557 N N . PHE A 1 72 ? 12.163 6.365 4.648 1.00 90.56 72 PHE A N 1
ATOM 558 C CA . PHE A 1 72 ? 12.491 7.736 4.267 1.00 90.56 72 PHE A CA 1
ATOM 559 C C . PHE A 1 72 ? 13.802 8.185 4.906 1.00 90.56 72 PHE A C 1
ATOM 561 O O . PHE A 1 72 ? 14.274 7.616 5.892 1.00 90.56 72 PHE A O 1
ATOM 568 N N . HIS A 1 73 ? 14.377 9.251 4.356 1.00 90.69 73 HIS A N 1
ATOM 569 C CA . HIS A 1 73 ? 15.466 9.968 5.009 1.00 90.69 73 HIS A CA 1
ATOM 570 C C . HIS A 1 73 ? 14.941 10.742 6.230 1.00 90.69 73 HIS A C 1
ATOM 572 O O . HIS A 1 73 ? 13.859 11.325 6.159 1.00 90.69 73 HIS A O 1
ATOM 578 N N . ALA A 1 74 ? 15.717 10.815 7.315 1.00 89.94 74 ALA A N 1
ATOM 579 C CA . ALA A 1 74 ? 15.301 11.442 8.580 1.00 89.94 74 ALA A CA 1
ATOM 580 C C . ALA A 1 74 ? 14.898 12.923 8.447 1.00 89.94 74 ALA A C 1
ATOM 582 O O . ALA A 1 74 ? 14.033 13.394 9.175 1.00 89.94 74 ALA A O 1
ATOM 583 N N . ARG A 1 75 ? 15.437 13.635 7.447 1.00 92.38 75 ARG A N 1
ATOM 584 C CA . ARG A 1 75 ? 15.040 15.018 7.103 1.00 92.38 75 ARG A CA 1
ATOM 585 C C . ARG A 1 75 ? 13.538 15.188 6.822 1.00 92.38 75 ARG A C 1
ATOM 587 O O . ARG A 1 75 ? 13.035 16.296 6.867 1.00 92.38 75 ARG A O 1
ATOM 594 N N . HIS A 1 76 ? 12.843 14.101 6.485 1.00 92.75 76 HIS A N 1
ATOM 595 C CA . HIS A 1 76 ? 11.411 14.095 6.190 1.00 92.75 76 HIS A CA 1
ATOM 596 C C . HIS A 1 76 ? 10.542 13.750 7.413 1.00 92.75 76 HIS A C 1
ATOM 598 O O . HIS A 1 76 ? 9.327 13.625 7.268 1.00 92.75 76 HIS A O 1
ATOM 604 N N . ALA A 1 77 ? 11.135 13.574 8.601 1.00 90.06 77 ALA A N 1
ATOM 605 C CA . ALA A 1 77 ? 10.419 13.171 9.812 1.00 90.06 77 ALA A CA 1
ATOM 606 C C . ALA A 1 77 ? 9.323 14.165 10.208 1.00 90.06 77 ALA A C 1
ATOM 608 O O . ALA A 1 77 ? 8.203 13.749 10.489 1.00 90.06 77 ALA A O 1
ATOM 609 N N . GLU A 1 78 ? 9.616 15.464 10.169 1.00 91.06 78 GLU A N 1
ATOM 610 C CA . GLU A 1 78 ? 8.656 16.510 10.533 1.00 91.06 78 GLU A CA 1
ATOM 611 C C . GLU A 1 78 ? 7.464 16.561 9.566 1.00 91.06 78 GLU A C 1
ATOM 613 O O . GLU A 1 78 ? 6.309 16.563 9.997 1.00 91.06 78 GLU A O 1
ATOM 618 N N . THR A 1 79 ? 7.721 16.513 8.254 1.00 93.12 79 THR A N 1
ATOM 619 C CA . THR A 1 79 ? 6.655 16.478 7.239 1.00 93.12 79 THR A CA 1
ATOM 620 C C . THR A 1 79 ? 5.798 15.220 7.368 1.00 93.12 79 THR A C 1
ATOM 622 O O . THR A 1 79 ? 4.573 15.296 7.289 1.00 93.12 79 THR A O 1
ATOM 625 N N . LEU A 1 80 ? 6.422 14.061 7.618 1.00 92.81 8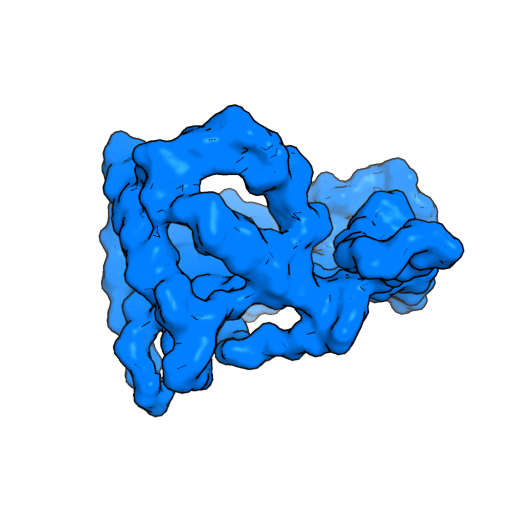0 LEU A N 1
ATOM 626 C CA . LEU A 1 80 ? 5.700 12.812 7.854 1.00 92.81 80 LEU A CA 1
ATOM 627 C C . LEU A 1 80 ? 4.826 12.902 9.111 1.00 92.81 80 LEU A C 1
ATOM 629 O O . LEU A 1 80 ? 3.663 12.509 9.070 1.00 92.81 80 LEU A O 1
ATOM 633 N N . GLN A 1 81 ? 5.363 13.430 10.212 1.00 91.19 81 GLN A N 1
ATOM 634 C CA . GLN A 1 81 ? 4.628 13.571 11.467 1.00 91.19 81 GLN A CA 1
ATOM 635 C C . GLN A 1 81 ? 3.438 14.525 11.318 1.00 91.19 81 GLN A C 1
ATOM 637 O O . GLN A 1 81 ? 2.341 14.223 11.795 1.00 91.19 81 GLN A O 1
ATOM 642 N N . THR A 1 82 ? 3.632 15.638 10.608 1.00 91.44 82 THR A N 1
ATOM 643 C CA . THR A 1 82 ? 2.564 16.589 10.272 1.00 91.44 82 THR A CA 1
ATOM 644 C C . THR A 1 82 ? 1.455 15.887 9.495 1.00 91.44 82 THR A C 1
ATOM 646 O O . THR A 1 82 ? 0.298 15.916 9.913 1.00 91.44 82 THR A O 1
ATOM 649 N N . GLY A 1 83 ? 1.808 15.149 8.439 1.00 92.88 83 GLY A N 1
ATOM 650 C CA . GLY A 1 83 ? 0.823 14.412 7.654 1.00 92.88 83 GLY A CA 1
ATOM 651 C C . GLY A 1 83 ? 0.092 13.326 8.432 1.00 92.88 83 GLY A C 1
ATOM 652 O O . GLY A 1 83 ? -1.128 13.218 8.320 1.00 92.88 83 GLY A O 1
ATOM 653 N N . LEU A 1 84 ? 0.786 12.561 9.277 1.00 92.19 84 LEU A N 1
ATOM 654 C CA . LEU A 1 84 ? 0.139 11.577 10.150 1.00 92.19 84 LEU A CA 1
ATOM 655 C C . LEU A 1 84 ? -0.809 12.230 11.157 1.00 92.19 84 LEU A C 1
ATOM 657 O O . LEU A 1 84 ? -1.858 11.660 11.449 1.00 92.19 84 LEU A O 1
ATOM 661 N N . THR A 1 85 ? -0.478 13.425 11.647 1.00 91.75 85 THR A N 1
ATOM 662 C CA . THR A 1 85 ? -1.346 14.199 12.545 1.00 91.75 85 THR A CA 1
ATOM 663 C C . THR A 1 85 ? -2.612 14.638 11.815 1.00 91.75 85 THR A C 1
ATOM 665 O O . THR A 1 85 ? -3.714 14.385 12.296 1.00 91.75 85 THR A O 1
ATOM 668 N N . SER A 1 86 ? -2.487 15.185 10.603 1.00 92.25 86 SER A N 1
ATOM 669 C CA . SER A 1 86 ? -3.643 15.541 9.775 1.00 92.25 86 SER A CA 1
ATOM 670 C C . SER A 1 86 ? -4.509 14.327 9.427 1.00 92.25 86 SER A C 1
ATOM 672 O O . SER A 1 86 ? -5.739 14.415 9.431 1.00 92.25 86 SER A O 1
ATOM 674 N N . VAL A 1 87 ? -3.901 13.171 9.139 1.00 91.81 87 VAL A N 1
ATOM 675 C CA . VAL A 1 87 ? -4.646 11.921 8.923 1.00 91.81 87 VAL A CA 1
ATOM 676 C C . VAL A 1 87 ? -5.363 11.501 10.206 1.00 91.81 87 VAL A C 1
ATOM 678 O O . VAL A 1 87 ? -6.541 11.158 10.137 1.00 91.81 87 VAL A O 1
ATOM 681 N N . ALA A 1 88 ? -4.707 11.568 11.368 1.00 91.44 88 ALA A N 1
ATOM 682 C CA . ALA A 1 88 ? -5.308 11.231 12.657 1.00 91.44 88 ALA A CA 1
ATOM 683 C C . ALA A 1 88 ? -6.564 12.064 12.938 1.00 91.44 88 ALA A C 1
ATOM 685 O O . ALA A 1 88 ? -7.632 11.495 13.158 1.00 91.44 88 ALA A O 1
ATOM 686 N N . SER A 1 89 ? -6.468 13.391 12.817 1.00 91.44 89 SER A N 1
ATOM 687 C CA . SER A 1 89 ? -7.607 14.294 13.018 1.00 91.44 89 SER A CA 1
ATOM 688 C C . SER A 1 89 ? -8.767 13.975 12.069 1.00 91.44 89 SER A C 1
ATOM 690 O O . SER A 1 89 ? -9.924 13.938 12.481 1.00 91.44 89 SER A O 1
ATOM 692 N N . ASN A 1 90 ? -8.478 13.667 10.800 1.00 90.56 90 ASN A N 1
ATOM 693 C CA . ASN A 1 90 ? -9.509 13.278 9.835 1.00 90.56 90 ASN A CA 1
ATOM 694 C C . ASN A 1 90 ? -10.175 11.930 10.164 1.00 90.56 90 ASN A C 1
ATOM 696 O O . ASN A 1 90 ? -11.364 11.751 9.891 1.00 90.56 90 ASN A O 1
ATOM 700 N N . LEU A 1 91 ? -9.436 10.969 10.724 1.00 90.44 91 LEU A N 1
ATOM 701 C CA . LEU A 1 91 ? -9.998 9.688 11.162 1.00 90.44 91 LEU A CA 1
ATOM 702 C C . LEU A 1 91 ? -10.883 9.863 12.404 1.00 90.44 91 LEU A C 1
ATOM 704 O O . LEU A 1 91 ? -11.961 9.270 12.465 1.00 90.44 91 LEU A O 1
ATOM 708 N N . GLU A 1 92 ? -10.479 10.715 13.344 1.00 91.50 92 GLU A N 1
ATOM 709 C CA . GLU A 1 92 ? -11.269 11.063 14.532 1.00 91.50 92 GLU A CA 1
ATOM 710 C C . GLU A 1 92 ? -12.587 11.751 14.173 1.00 91.50 92 GLU A C 1
ATOM 712 O O . GLU A 1 92 ? -13.640 11.351 14.672 1.00 91.50 92 GLU A O 1
ATOM 717 N N . LEU A 1 93 ? -12.566 12.698 13.227 1.00 91.06 93 LEU A N 1
ATOM 718 C CA . LEU A 1 93 ? -13.780 13.340 12.698 1.00 91.06 93 LEU A CA 1
ATOM 719 C C . LEU A 1 93 ? -14.760 12.339 12.068 1.00 91.06 93 LEU A C 1
ATOM 721 O O . LEU A 1 93 ? -15.965 12.575 12.038 1.00 91.06 93 LEU A O 1
ATOM 725 N N . ARG A 1 94 ? -14.258 11.197 11.586 1.00 88.94 94 ARG A N 1
ATOM 726 C CA . ARG A 1 94 ? -15.069 10.092 11.049 1.00 88.94 94 ARG A CA 1
ATOM 727 C C . ARG A 1 94 ? -15.490 9.079 12.121 1.00 88.94 94 ARG A C 1
ATOM 729 O O . ARG A 1 94 ? -16.033 8.026 11.789 1.00 88.94 94 ARG A O 1
ATOM 736 N N . GLY A 1 95 ? -15.249 9.381 13.397 1.00 88.06 95 GLY A N 1
ATOM 737 C CA . GLY A 1 95 ? -15.653 8.567 14.541 1.00 88.06 95 GLY A CA 1
ATOM 738 C C . GLY A 1 95 ? -14.715 7.403 14.865 1.00 88.06 95 GLY A C 1
ATOM 739 O O . GLY A 1 95 ? -15.106 6.507 15.619 1.00 88.06 95 GLY A O 1
ATOM 740 N N . LEU A 1 96 ? -13.499 7.379 14.309 1.00 88.62 96 LEU A N 1
ATOM 741 C CA . LEU A 1 96 ? -12.483 6.389 14.672 1.00 88.62 96 LEU A CA 1
ATOM 742 C C . LEU A 1 96 ? -11.739 6.832 15.925 1.00 88.62 96 LEU A C 1
ATOM 744 O O . LEU A 1 96 ? -11.446 8.008 16.104 1.00 88.62 96 LEU A O 1
ATOM 748 N N . ARG A 1 97 ? -11.416 5.875 16.797 1.00 86.69 97 ARG A N 1
ATOM 749 C CA . ARG A 1 97 ? -10.735 6.172 18.062 1.00 86.69 97 ARG A CA 1
ATOM 750 C C . ARG A 1 97 ? -9.272 5.743 17.996 1.00 86.69 97 ARG A C 1
ATOM 752 O O . ARG A 1 97 ? -9.027 4.560 17.713 1.00 86.69 97 ARG A O 1
ATOM 759 N N . PRO A 1 98 ? -8.317 6.648 18.267 1.00 87.25 98 PRO A N 1
ATOM 760 C CA . PRO A 1 98 ? -6.925 6.271 18.423 1.00 87.25 98 PRO A CA 1
ATOM 761 C C . PRO A 1 98 ? -6.730 5.527 19.746 1.00 87.25 98 PRO A C 1
ATOM 763 O O . PRO A 1 98 ? -7.328 5.845 20.772 1.00 87.25 98 PRO A O 1
ATOM 766 N N . GLN A 1 99 ? -5.850 4.539 19.734 1.00 84.62 99 GLN A N 1
ATOM 767 C CA . GLN A 1 99 ? -5.309 3.908 20.923 1.00 84.62 99 GLN A CA 1
ATOM 768 C C . GLN A 1 99 ? -3.795 3.869 20.777 1.00 84.62 99 GLN A C 1
ATOM 770 O O . GLN A 1 99 ? -3.254 3.144 19.938 1.00 84.62 99 GLN A O 1
ATOM 775 N N . VAL A 1 100 ? -3.114 4.652 21.606 1.00 80.12 100 VAL A N 1
ATOM 776 C CA . VAL A 1 100 ? -1.659 4.607 21.708 1.00 80.12 100 VAL A CA 1
ATOM 777 C C . VAL A 1 100 ? -1.288 3.345 22.472 1.00 80.12 100 VAL A C 1
ATOM 779 O O . VAL A 1 100 ? -1.837 3.062 23.538 1.00 80.12 100 VAL A O 1
ATOM 782 N N . SER A 1 101 ? -0.375 2.556 21.923 1.00 68.38 101 SER A N 1
ATOM 783 C CA . SER A 1 101 ? 0.273 1.484 22.669 1.00 68.38 101 SER A CA 1
ATOM 784 C C . SER A 1 101 ? 1.763 1.773 22.741 1.00 68.38 101 SER A C 1
ATOM 786 O O . SER A 1 101 ? 2.397 1.901 21.689 1.00 68.38 101 SER A O 1
ATOM 788 N N . PRO A 1 102 ? 2.334 1.896 23.953 1.00 57.44 102 PRO A N 1
ATOM 789 C CA . PRO A 1 102 ? 3.775 1.987 24.091 1.00 57.44 102 PRO A CA 1
ATOM 790 C C . PRO A 1 102 ? 4.382 0.700 23.526 1.00 57.44 102 PRO A C 1
ATOM 792 O O . PRO A 1 102 ? 4.006 -0.407 23.919 1.00 57.44 102 PRO A O 1
ATOM 795 N N . SER A 1 103 ? 5.279 0.838 22.549 1.00 53.72 103 SER A N 1
ATOM 796 C CA . SER A 1 103 ? 6.026 -0.298 22.016 1.00 53.72 103 SER A CA 1
ATOM 797 C C . SER A 1 103 ? 6.876 -0.864 23.153 1.00 53.72 103 SER A C 1
ATOM 799 O O . SER A 1 103 ? 7.674 -0.137 23.746 1.00 53.72 103 SER A O 1
ATOM 801 N N . ALA A 1 104 ? 6.673 -2.137 23.503 1.00 39.78 104 ALA A N 1
ATOM 802 C CA . ALA A 1 104 ? 7.462 -2.792 24.539 1.00 39.78 104 ALA A CA 1
ATOM 803 C C . ALA A 1 104 ? 8.956 -2.681 24.186 1.00 39.78 104 ALA A C 1
ATOM 805 O O . ALA A 1 104 ? 9.385 -3.047 23.082 1.00 39.78 104 ALA A O 1
ATOM 806 N N . ALA A 1 105 ? 9.696 -2.102 25.130 1.00 43.12 105 ALA A N 1
ATOM 807 C CA . ALA A 1 105 ? 11.077 -1.677 25.019 1.00 43.12 105 ALA A CA 1
ATOM 808 C C . ALA A 1 105 ? 12.003 -2.761 24.446 1.00 43.12 105 ALA A C 1
ATOM 810 O O . ALA A 1 105 ? 11.943 -3.931 24.818 1.00 43.12 105 ALA A O 1
ATOM 811 N N . GLY A 1 106 ? 12.891 -2.330 23.554 1.00 35.72 106 GLY A N 1
ATOM 812 C CA . GLY A 1 106 ? 13.982 -3.122 23.006 1.00 35.72 106 GLY A CA 1
ATOM 813 C C . GLY A 1 106 ? 14.847 -2.234 22.119 1.00 35.72 106 GLY A C 1
ATOM 814 O O . GLY A 1 106 ? 14.553 -2.094 20.939 1.00 35.72 106 GLY A O 1
ATOM 815 N N . THR A 1 107 ? 15.856 -1.620 22.745 1.00 38.81 107 THR A N 1
ATOM 816 C CA . THR A 1 107 ? 17.014 -0.921 22.152 1.00 38.81 107 THR A CA 1
ATOM 817 C C . THR A 1 107 ? 16.741 0.306 21.252 1.00 38.81 107 THR A C 1
ATOM 819 O O . THR A 1 107 ? 16.508 0.209 20.054 1.00 38.81 107 THR A O 1
ATOM 822 N N . ASN A 1 108 ? 16.911 1.492 21.856 1.00 37.88 108 ASN A N 1
ATOM 823 C CA . ASN A 1 108 ? 17.304 2.777 21.242 1.00 37.88 108 ASN A CA 1
ATOM 824 C C . ASN A 1 108 ? 16.334 3.521 20.299 1.00 37.88 108 ASN A C 1
ATOM 826 O O . ASN A 1 108 ? 16.781 4.266 19.428 1.00 37.88 108 ASN A O 1
ATOM 830 N N . GLY A 1 109 ? 15.022 3.448 20.524 1.00 45.25 109 GLY A N 1
ATOM 831 C CA . GLY A 1 109 ? 14.091 4.386 19.885 1.00 45.25 109 GLY A CA 1
ATOM 832 C C . GLY A 1 109 ? 12.710 4.391 20.530 1.00 45.25 109 GLY A C 1
ATOM 833 O O . GLY A 1 109 ? 12.132 3.333 20.770 1.00 45.25 109 GLY A O 1
ATOM 834 N N . GLN A 1 110 ? 12.170 5.579 20.812 1.00 52.53 110 GLN A N 1
ATOM 835 C CA . GLN A 1 110 ? 10.771 5.757 21.207 1.00 52.53 110 GLN A CA 1
ATOM 836 C C . GLN A 1 110 ? 9.871 5.475 19.994 1.00 52.53 110 GLN A C 1
ATOM 838 O O . GLN A 1 110 ? 9.537 6.367 19.223 1.00 52.53 110 GLN A O 1
ATOM 843 N N . SER A 1 111 ? 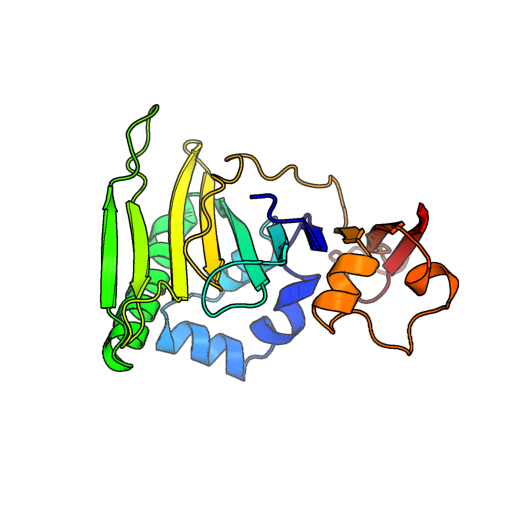9.507 4.210 19.799 1.00 60.06 111 SER A N 1
ATOM 844 C CA . SER A 1 111 ? 8.517 3.804 18.801 1.00 60.06 111 SER A CA 1
ATOM 845 C C . SER A 1 111 ? 7.115 3.990 19.381 1.00 60.06 111 SER A C 1
ATOM 847 O O . SER A 1 111 ? 6.726 3.291 20.323 1.00 60.06 111 SER A O 1
ATOM 849 N N . THR A 1 112 ? 6.353 4.940 18.836 1.00 68.62 112 THR A N 1
ATOM 850 C CA . THR A 1 112 ? 4.936 5.113 19.185 1.00 68.62 112 THR A CA 1
ATOM 851 C C . THR A 1 112 ? 4.084 4.389 18.153 1.00 68.62 112 THR A C 1
ATOM 853 O O . THR A 1 112 ? 4.092 4.735 16.970 1.00 68.62 112 THR A O 1
ATOM 856 N N . VAL A 1 113 ? 3.340 3.374 18.598 1.00 79.38 113 VAL A N 1
ATOM 857 C CA . VAL A 1 113 ? 2.394 2.643 17.750 1.00 79.38 113 VAL A CA 1
ATOM 858 C C . VAL A 1 113 ? 0.995 3.190 18.004 1.00 79.38 113 VAL A C 1
ATOM 860 O O . VAL A 1 113 ? 0.495 3.134 19.130 1.00 79.38 113 VAL A O 1
ATOM 863 N N . LEU A 1 114 ? 0.348 3.688 16.951 1.00 85.62 114 LEU A N 1
ATOM 864 C CA . LEU A 1 114 ? -1.029 4.163 17.002 1.00 85.62 114 LEU A CA 1
ATOM 865 C C . LEU A 1 114 ? -1.953 3.137 16.350 1.00 85.62 114 LEU A C 1
ATOM 867 O O . LEU A 1 114 ? -1.799 2.811 15.173 1.00 85.62 114 LEU A O 1
ATOM 871 N N . MET A 1 115 ? -2.913 2.619 17.111 1.00 87.06 115 MET A N 1
ATOM 872 C CA . MET A 1 115 ? -3.946 1.710 16.615 1.00 87.06 115 MET A CA 1
ATOM 873 C C . MET A 1 115 ? -5.272 2.443 16.456 1.00 87.06 115 MET A C 1
ATOM 875 O O . MET A 1 115 ? -5.661 3.225 17.315 1.00 87.06 115 MET A O 1
ATOM 879 N N . TRP A 1 116 ? -5.996 2.137 15.386 1.00 88.62 116 TRP A N 1
ATOM 880 C CA . TRP A 1 116 ? -7.284 2.745 15.069 1.00 88.62 116 TRP A CA 1
ATOM 881 C C . TRP A 1 116 ? -8.402 1.732 15.236 1.00 88.62 116 TRP A C 1
ATOM 883 O O . TRP A 1 116 ? -8.372 0.668 14.613 1.00 88.62 116 TRP A O 1
ATOM 893 N N . LYS A 1 117 ? -9.397 2.059 16.062 1.00 85.94 117 LYS A N 1
ATOM 894 C CA . LYS A 1 117 ? -10.569 1.214 16.310 1.00 85.94 117 LYS A CA 1
ATOM 895 C C . LYS A 1 117 ? -11.826 1.808 15.688 1.00 85.94 117 LYS A C 1
ATOM 897 O O . LYS A 1 117 ? -12.039 3.019 15.729 1.00 85.94 117 LYS A O 1
ATOM 902 N N . GLY A 1 118 ? -12.658 0.925 15.139 1.00 81.50 118 GLY A N 1
ATOM 903 C CA . GLY A 1 118 ? -14.014 1.255 14.707 1.00 81.50 118 GLY A CA 1
ATOM 904 C C . GLY A 1 118 ? -15.003 1.282 15.876 1.00 81.50 118 GLY A C 1
ATOM 905 O O . GLY A 1 118 ? -14.653 0.946 17.009 1.00 81.50 118 GLY A O 1
ATOM 906 N N . GLN A 1 119 ? -16.260 1.625 15.587 1.00 74.06 119 GLN A N 1
ATOM 907 C CA . GLN A 1 119 ? -17.331 1.717 16.592 1.00 74.06 119 GLN A CA 1
ATOM 908 C C . GLN A 1 119 ? -17.554 0.399 17.361 1.00 74.06 119 GLN A C 1
ATOM 910 O O . GLN A 1 119 ? -17.799 0.428 18.561 1.00 74.06 119 GLN A O 1
ATOM 915 N N . GLY A 1 120 ? -17.366 -0.755 16.709 1.00 70.12 120 GLY A N 1
ATOM 916 C CA . GLY A 1 120 ? -17.437 -2.087 17.332 1.00 70.12 120 GLY A CA 1
ATOM 917 C C . GLY A 1 120 ? -16.166 -2.533 18.071 1.00 70.12 120 GLY A C 1
ATOM 918 O O . GLY A 1 120 ? -15.972 -3.726 18.273 1.00 70.12 120 GLY A O 1
ATOM 919 N N . GLN A 1 121 ? -15.253 -1.612 18.396 1.00 69.25 121 GLN A N 1
ATOM 920 C CA . GLN A 1 121 ? -13.953 -1.854 19.048 1.00 69.25 121 GLN A CA 1
ATOM 921 C C . GLN A 1 121 ? -12.962 -2.776 18.314 1.00 69.25 121 GLN A C 1
ATOM 923 O O . GLN A 1 121 ? -11.834 -2.962 18.781 1.00 69.25 121 GLN A O 1
ATOM 928 N N . SER A 1 122 ? -13.311 -3.293 17.135 1.00 79.50 122 SER A N 1
ATOM 929 C CA . SER A 1 122 ? -12.367 -3.986 16.264 1.00 79.50 122 SER A CA 1
ATOM 930 C C . SER A 1 122 ? -11.278 -3.021 15.797 1.00 79.50 122 SER A C 1
ATOM 932 O O . SER A 1 122 ? -11.577 -1.945 15.265 1.00 79.50 122 SER A O 1
ATOM 934 N N . VAL A 1 123 ? -10.014 -3.416 15.953 1.00 84.38 123 VAL A N 1
ATOM 935 C CA . VAL A 1 123 ? -8.882 -2.698 15.356 1.00 84.38 123 VAL A CA 1
ATOM 936 C C . VAL A 1 123 ? -9.049 -2.744 13.839 1.00 84.38 123 VAL A C 1
ATOM 938 O O . VAL A 1 123 ? -9.171 -3.824 13.276 1.00 84.38 123 VAL A O 1
ATOM 941 N N . LEU A 1 124 ? -9.083 -1.594 13.175 1.00 87.56 124 LEU A N 1
ATOM 942 C CA . LEU A 1 124 ? -9.173 -1.492 11.716 1.00 87.56 124 LEU A CA 1
ATOM 943 C C . LEU A 1 124 ? -7.782 -1.432 11.092 1.00 87.56 124 LEU A C 1
ATOM 945 O O . LEU A 1 124 ? -7.531 -2.041 10.052 1.00 87.56 124 LEU A O 1
ATOM 949 N N . GLY A 1 125 ? -6.869 -0.727 11.756 1.00 87.94 125 GLY A N 1
ATOM 950 C CA . GLY A 1 125 ? -5.510 -0.541 11.287 1.00 87.94 125 GLY A CA 1
ATOM 951 C C . GLY A 1 125 ? -4.585 0.024 12.352 1.00 87.94 125 GLY A C 1
ATOM 952 O O . GLY A 1 125 ? -4.996 0.294 13.480 1.00 87.94 125 GLY A O 1
ATOM 953 N N . ARG A 1 126 ? -3.318 0.179 11.985 1.00 88.81 126 ARG A N 1
ATOM 954 C CA . ARG A 1 126 ? -2.285 0.775 12.830 1.00 88.81 126 ARG A CA 1
ATOM 955 C C . ARG A 1 126 ? -1.283 1.529 11.973 1.00 88.81 126 ARG A C 1
ATOM 957 O O . ARG A 1 126 ? -1.096 1.177 10.806 1.00 88.81 126 ARG A O 1
ATOM 964 N N . TRP A 1 127 ? -0.581 2.471 12.577 1.00 90.06 127 TRP A N 1
ATOM 965 C CA . TRP A 1 127 ? 0.689 2.932 12.044 1.00 90.06 127 TRP A CA 1
ATOM 966 C C . TRP A 1 127 ? 1.737 3.111 13.134 1.00 90.06 127 TRP A C 1
ATOM 968 O O . TRP A 1 127 ? 1.408 3.315 14.302 1.00 90.06 127 TRP A O 1
ATOM 978 N N . SER A 1 128 ? 3.002 3.033 12.745 1.00 88.19 128 SER A N 1
ATOM 979 C CA . SER A 1 128 ? 4.142 3.392 13.584 1.00 88.19 128 SER A CA 1
ATOM 980 C C . SER A 1 128 ? 5.214 4.069 12.747 1.00 88.19 128 SER A C 1
ATOM 982 O O . SER A 1 128 ? 5.330 3.824 11.542 1.00 88.19 128 SER A O 1
ATOM 984 N N . VAL A 1 129 ? 5.989 4.929 13.401 1.00 88.25 129 VAL A N 1
ATOM 985 C CA . VAL A 1 129 ? 7.193 5.526 12.831 1.00 88.25 129 VAL A CA 1
ATOM 986 C C . VAL A 1 129 ? 8.358 5.134 13.721 1.00 88.25 129 VAL A C 1
ATOM 988 O O . VAL A 1 129 ? 8.346 5.414 14.917 1.00 88.25 129 VAL A O 1
ATOM 991 N N . ASP A 1 130 ? 9.341 4.470 13.124 1.00 83.88 130 ASP A N 1
ATOM 992 C CA . ASP A 1 130 ? 10.517 3.961 13.817 1.00 83.88 130 ASP A CA 1
ATOM 993 C C . ASP A 1 130 ? 11.776 4.601 13.237 1.00 83.88 130 ASP A C 1
ATOM 995 O O . ASP A 1 130 ? 11.973 4.609 12.020 1.00 83.88 130 ASP A O 1
ATOM 999 N N . SER A 1 131 ? 12.666 5.094 14.095 1.00 79.56 131 SER A N 1
ATOM 1000 C CA . SER A 1 131 ? 14.010 5.502 13.679 1.00 79.56 131 SER A CA 1
ATOM 1001 C C . SER A 1 131 ? 14.875 4.256 13.518 1.00 79.56 131 SER A C 1
ATOM 1003 O O . SER A 1 131 ? 15.218 3.601 14.500 1.00 79.56 131 SER A O 1
ATOM 1005 N N . THR A 1 132 ? 15.213 3.897 12.279 1.00 68.38 132 THR A N 1
ATOM 1006 C CA . THR A 1 132 ? 16.011 2.693 11.993 1.00 68.38 132 THR A CA 1
ATOM 1007 C C . THR A 1 132 ? 17.508 2.967 12.097 1.00 68.38 132 THR A C 1
ATOM 1009 O O . THR A 1 132 ? 18.269 2.105 12.526 1.00 68.38 132 THR A O 1
ATOM 1012 N N . THR A 1 133 ? 17.935 4.169 11.702 1.00 75.94 133 THR A N 1
ATOM 1013 C CA . THR A 1 133 ? 19.298 4.707 11.850 1.00 75.94 133 THR A CA 1
ATOM 1014 C C . THR A 1 133 ? 19.203 6.228 12.033 1.00 75.94 133 THR A C 1
ATOM 1016 O O . THR A 1 133 ? 18.149 6.790 11.736 1.00 75.94 133 THR A O 1
ATOM 1019 N N . PRO A 1 134 ? 20.271 6.939 12.449 1.00 79.56 134 PRO A N 1
ATOM 1020 C CA . PRO A 1 134 ? 20.227 8.401 12.594 1.00 79.56 134 PRO A CA 1
ATOM 1021 C C . PRO A 1 134 ? 19.749 9.150 11.337 1.00 79.56 134 PRO A C 1
ATOM 1023 O O . PRO A 1 134 ? 19.171 10.226 11.437 1.00 79.56 134 PRO A O 1
ATOM 1026 N N . ASN A 1 135 ? 19.929 8.552 10.153 1.00 85.81 135 ASN A N 1
ATOM 1027 C CA . ASN A 1 135 ? 19.578 9.162 8.870 1.00 85.81 135 ASN A CA 1
ATOM 1028 C C . ASN A 1 135 ? 18.316 8.565 8.229 1.00 85.81 135 ASN A C 1
ATOM 1030 O O . ASN A 1 135 ? 17.948 8.984 7.128 1.00 85.81 135 ASN A O 1
ATOM 1034 N N . GLN A 1 136 ? 17.652 7.589 8.857 1.00 87.00 136 GLN A N 1
ATOM 1035 C CA . GLN A 1 136 ? 16.489 6.915 8.276 1.00 87.00 136 GLN A CA 1
ATOM 1036 C C . GLN A 1 136 ? 15.356 6.710 9.274 1.00 87.00 136 GLN A C 1
ATOM 1038 O O . GLN A 1 136 ? 15.559 6.290 10.412 1.00 87.00 136 GLN A O 1
ATOM 1043 N N . ILE A 1 137 ? 14.144 6.926 8.774 1.00 88.94 137 ILE A N 1
ATOM 1044 C CA . ILE A 1 137 ? 12.893 6.626 9.462 1.00 88.94 137 ILE A CA 1
ATOM 1045 C C . ILE A 1 137 ? 12.104 5.615 8.634 1.00 88.94 137 ILE A C 1
ATOM 1047 O O . ILE A 1 137 ? 12.110 5.661 7.401 1.00 88.94 137 ILE A O 1
ATOM 1051 N N . SER A 1 138 ? 11.407 4.705 9.301 1.00 88.44 138 SER A N 1
ATOM 1052 C CA . SER A 1 138 ? 10.503 3.752 8.673 1.00 88.44 138 SER A CA 1
ATOM 1053 C C . SER A 1 138 ? 9.074 4.036 9.104 1.00 88.44 138 SER A C 1
ATOM 1055 O O . SER A 1 138 ? 8.772 4.040 10.293 1.00 88.44 138 SER A O 1
ATOM 1057 N N . LEU A 1 139 ? 8.200 4.250 8.124 1.00 91.06 139 LEU A N 1
ATOM 1058 C CA . LEU A 1 139 ? 6.758 4.260 8.315 1.00 91.06 139 LEU A CA 1
ATOM 1059 C C . LEU A 1 139 ? 6.233 2.845 8.106 1.00 91.06 139 LEU A C 1
ATOM 1061 O O . LEU A 1 139 ? 6.427 2.271 7.033 1.00 91.06 139 LEU A O 1
ATOM 1065 N N . GLN A 1 140 ? 5.521 2.315 9.092 1.00 90.25 140 GLN A N 1
ATOM 1066 C CA . GLN A 1 140 ? 4.782 1.065 8.964 1.00 90.25 140 GLN A CA 1
ATOM 1067 C C . GLN A 1 140 ? 3.293 1.361 9.070 1.00 90.25 140 GLN A C 1
ATOM 1069 O O . GLN A 1 140 ? 2.845 1.951 10.046 1.00 90.25 140 GLN A O 1
ATOM 1074 N N . LEU A 1 141 ? 2.520 0.928 8.081 1.00 90.56 141 LEU A N 1
ATOM 1075 C CA . LEU A 1 141 ? 1.065 1.011 8.042 1.00 90.56 141 LEU A CA 1
ATOM 1076 C C . LEU A 1 141 ? 0.503 -0.409 8.015 1.00 90.56 141 LEU A C 1
ATOM 1078 O O . LEU A 1 141 ? 1.017 -1.267 7.299 1.00 90.56 141 LEU A O 1
ATOM 1082 N N . SER A 1 142 ? -0.579 -0.674 8.740 1.00 89.62 142 SER A N 1
ATOM 1083 C CA . SER A 1 142 ? -1.343 -1.905 8.546 1.00 89.62 142 SER A CA 1
ATOM 1084 C C . SER A 1 142 ? -2.839 -1.666 8.553 1.00 89.62 142 SER A C 1
ATOM 1086 O O . SER A 1 142 ? -3.334 -0.870 9.345 1.00 89.62 142 SER A O 1
ATOM 1088 N N . LEU A 1 143 ? -3.553 -2.421 7.729 1.00 90.06 143 LEU A N 1
ATOM 1089 C CA . LEU A 1 143 ? -5.008 -2.450 7.633 1.00 90.06 143 LEU A CA 1
ATOM 1090 C C . LEU A 1 143 ? -5.508 -3.891 7.756 1.00 90.06 143 LEU A C 1
ATOM 1092 O O . LEU A 1 143 ? -4.785 -4.835 7.434 1.00 90.06 143 LEU A O 1
ATOM 1096 N N . GLY A 1 144 ? -6.757 -4.057 8.186 1.00 84.50 144 GLY A N 1
ATOM 1097 C CA . GLY A 1 144 ? -7.387 -5.367 8.338 1.00 84.50 144 GLY A CA 1
ATOM 1098 C C . GLY A 1 144 ? -7.052 -6.043 9.667 1.00 84.50 144 GLY A C 1
ATOM 1099 O O . GLY A 1 144 ? -6.805 -7.246 9.707 1.00 84.50 144 GLY A O 1
ATOM 1100 N N . GLY A 1 145 ? -7.013 -5.270 10.757 1.00 74.38 145 GLY A N 1
ATOM 1101 C CA . GLY A 1 145 ? -6.844 -5.758 12.130 1.00 74.38 145 GLY A CA 1
ATOM 1102 C C . GLY A 1 145 ? -5.458 -5.561 12.744 1.00 74.38 145 GLY A C 1
ATOM 1103 O O . GLY A 1 145 ? -4.527 -5.087 12.095 1.00 74.38 145 GLY A O 1
ATOM 1104 N N . ALA A 1 146 ? -5.327 -5.917 14.027 1.00 61.34 146 ALA A N 1
ATOM 1105 C CA . ALA A 1 146 ? -4.068 -5.825 14.763 1.00 61.34 146 ALA A CA 1
ATOM 1106 C C . ALA A 1 146 ? -3.077 -6.834 14.177 1.00 61.34 146 ALA A C 1
ATOM 1108 O O . ALA A 1 146 ? -3.168 -8.035 14.425 1.00 61.34 146 ALA A O 1
ATOM 1109 N N . SER A 1 147 ? -2.177 -6.372 13.318 1.00 56.03 147 SER A N 1
ATOM 1110 C CA . SER A 1 147 ? -1.161 -7.255 12.773 1.00 56.03 147 SER A CA 1
ATOM 1111 C C . SER A 1 147 ? -0.051 -7.456 13.807 1.00 56.03 147 SER A C 1
ATOM 1113 O O . SER A 1 147 ? 0.578 -6.495 14.244 1.00 56.03 147 SER A O 1
ATOM 1115 N N . VAL A 1 148 ? 0.155 -8.706 14.227 1.00 49.59 148 VAL A N 1
ATOM 1116 C CA . VAL A 1 148 ? 1.031 -9.088 15.355 1.00 49.59 148 VAL A CA 1
ATOM 1117 C C . VAL A 1 148 ? 2.503 -9.193 14.937 1.00 49.59 148 VAL A C 1
ATOM 1119 O O . VAL A 1 148 ? 3.400 -9.104 15.770 1.00 49.59 148 VAL A O 1
ATOM 1122 N N . SER A 1 149 ? 2.789 -9.330 13.640 1.00 47.28 149 SER A N 1
ATOM 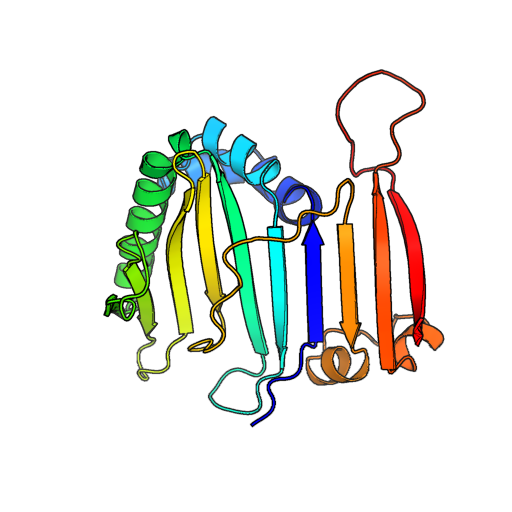1123 C CA . SER A 1 149 ? 4.172 -9.465 13.186 1.00 47.28 149 SER A CA 1
ATOM 1124 C C . SER A 1 149 ? 4.853 -8.098 13.161 1.00 47.28 149 SER A C 1
ATOM 1126 O O . SER A 1 149 ? 4.514 -7.238 12.342 1.00 47.28 149 SER A O 1
ATOM 1128 N N . ARG A 1 150 ? 5.831 -7.908 14.054 1.00 45.84 150 ARG A N 1
ATOM 1129 C CA . ARG A 1 150 ? 6.862 -6.869 13.930 1.00 45.84 150 ARG A CA 1
ATOM 1130 C C . ARG A 1 150 ? 7.525 -7.089 12.568 1.00 45.84 150 ARG A C 1
ATOM 1132 O O . ARG A 1 150 ? 8.000 -8.193 12.291 1.00 45.84 150 ARG A O 1
ATOM 1139 N N . LEU A 1 151 ? 7.455 -6.107 11.673 1.00 48.84 151 LEU A N 1
ATOM 1140 C CA . LEU A 1 151 ? 8.237 -6.180 10.443 1.00 48.84 151 LEU A CA 1
ATOM 1141 C C . LEU A 1 151 ? 9.711 -6.018 10.830 1.00 48.84 151 LEU A C 1
ATOM 1143 O O . LEU A 1 151 ? 10.007 -5.252 11.750 1.00 48.84 151 LEU A O 1
ATOM 1147 N N . PRO A 1 152 ? 10.638 -6.744 10.187 1.00 46.81 152 PRO A N 1
ATOM 1148 C CA . PRO A 1 152 ? 12.048 -6.451 10.366 1.00 46.81 152 PRO A CA 1
ATOM 1149 C C . PRO A 1 152 ? 12.289 -4.989 9.981 1.00 46.81 152 PRO A C 1
ATOM 1151 O O . PRO A 1 152 ? 11.823 -4.531 8.938 1.00 46.81 152 PRO A O 1
ATOM 1154 N N . SER A 1 153 ? 13.018 -4.266 10.831 1.00 45.12 153 SER A N 1
ATOM 1155 C CA . SER A 1 153 ? 13.350 -2.846 10.658 1.00 45.12 153 SER A CA 1
ATOM 1156 C C . SER A 1 153 ? 14.140 -2.568 9.370 1.00 45.12 153 SER A C 1
ATOM 1158 O O . SER A 1 153 ? 14.275 -1.422 8.954 1.00 45.12 153 SER A O 1
ATOM 1160 N N . SER A 1 154 ? 14.661 -3.613 8.722 1.00 51.56 154 SER A N 1
ATOM 1161 C CA . SER A 1 154 ? 15.326 -3.550 7.429 1.00 51.56 154 SER A CA 1
ATOM 1162 C C . SER A 1 154 ? 14.419 -4.092 6.321 1.00 51.56 154 SER A C 1
ATOM 1164 O O . SER A 1 154 ? 14.221 -5.296 6.157 1.00 51.56 154 SER A O 1
ATOM 1166 N N . ILE A 1 155 ? 13.895 -3.184 5.493 1.00 60.28 155 ILE A N 1
ATOM 1167 C CA . ILE A 1 155 ? 13.387 -3.564 4.173 1.00 60.28 155 ILE A CA 1
ATOM 1168 C C . ILE A 1 155 ? 14.588 -4.065 3.374 1.00 60.28 155 ILE A C 1
ATOM 1170 O O . ILE A 1 155 ? 15.515 -3.301 3.094 1.00 60.28 155 ILE A O 1
ATOM 1174 N N . GLN A 1 156 ? 14.580 -5.346 3.009 1.00 58.50 156 GLN A N 1
ATOM 1175 C CA . GLN A 1 156 ? 15.553 -5.908 2.079 1.00 58.50 156 GLN A CA 1
ATOM 1176 C C . GLN A 1 156 ? 15.305 -5.256 0.713 1.00 58.50 156 GLN A C 1
ATOM 1178 O O . GLN A 1 156 ? 14.419 -5.665 -0.037 1.00 58.50 156 GLN A O 1
ATOM 1183 N N . ARG A 1 157 ? 16.024 -4.163 0.432 1.00 61.19 157 ARG A N 1
ATOM 1184 C CA . ARG A 1 157 ? 15.852 -3.391 -0.801 1.00 61.19 157 ARG A CA 1
ATOM 1185 C C . ARG A 1 157 ? 16.331 -4.246 -1.969 1.00 61.19 157 ARG A C 1
ATOM 1187 O O . ARG A 1 157 ? 17.516 -4.586 -1.998 1.00 61.19 157 ARG A O 1
ATOM 1194 N N . PRO A 1 158 ? 15.472 -4.591 -2.941 1.00 64.81 158 PRO A N 1
ATOM 1195 C CA . PRO A 1 158 ? 15.984 -5.119 -4.192 1.00 64.81 158 PRO A CA 1
ATOM 1196 C C . PRO A 1 158 ? 16.893 -4.054 -4.820 1.00 64.81 158 PRO A C 1
ATOM 1198 O O . PRO A 1 158 ? 16.539 -2.878 -4.863 1.00 64.81 158 PRO A O 1
ATOM 1201 N N . THR A 1 159 ? 18.077 -4.457 -5.282 1.00 63.88 159 THR A N 1
ATOM 1202 C CA . THR A 1 159 ? 19.104 -3.553 -5.833 1.00 63.88 159 THR A CA 1
ATOM 1203 C C . THR A 1 159 ? 18.609 -2.781 -7.059 1.00 63.88 159 THR A C 1
ATOM 1205 O O . THR A 1 159 ? 19.113 -1.708 -7.362 1.00 63.88 159 THR A O 1
ATOM 1208 N N . SER A 1 160 ? 17.622 -3.328 -7.772 1.00 65.62 160 SER A N 1
ATOM 1209 C CA . SER A 1 160 ? 16.843 -2.647 -8.808 1.00 65.62 160 SER A CA 1
ATOM 1210 C C . SER A 1 160 ? 15.529 -3.394 -9.044 1.00 65.62 160 SER A C 1
ATOM 1212 O O . SER A 1 160 ? 15.471 -4.624 -8.939 1.00 65.62 160 SER A O 1
ATOM 1214 N N . GLY A 1 161 ? 14.478 -2.652 -9.392 1.00 79.12 161 GLY A N 1
ATOM 1215 C CA . GLY A 1 161 ? 13.201 -3.225 -9.803 1.00 79.12 161 GLY A CA 1
ATOM 1216 C C . GLY A 1 161 ? 12.264 -3.632 -8.661 1.00 79.12 161 GLY A C 1
ATOM 1217 O O . GLY A 1 161 ? 12.241 -3.036 -7.582 1.00 79.12 161 GLY A O 1
ATOM 1218 N N . LEU A 1 162 ? 11.423 -4.614 -8.970 1.00 87.56 162 LEU A N 1
ATOM 1219 C CA . LEU A 1 162 ? 10.261 -5.041 -8.208 1.00 87.56 162 LEU A CA 1
ATOM 1220 C C . LEU A 1 162 ? 10.237 -6.571 -8.134 1.00 87.56 162 LEU A C 1
ATOM 1222 O O . LEU A 1 162 ? 10.251 -7.251 -9.155 1.00 87.56 162 LEU A O 1
ATOM 1226 N N . ARG A 1 163 ? 10.185 -7.110 -6.918 1.00 90.50 163 ARG A N 1
ATOM 1227 C CA . ARG A 1 163 ? 9.995 -8.534 -6.638 1.00 90.50 163 ARG A CA 1
ATOM 1228 C C . ARG A 1 163 ? 8.621 -8.754 -6.022 1.00 90.50 163 ARG A C 1
ATOM 1230 O O . ARG A 1 163 ? 8.327 -8.193 -4.973 1.00 90.50 163 ARG A O 1
ATOM 1237 N N . ILE A 1 164 ? 7.803 -9.592 -6.644 1.00 91.56 164 ILE A N 1
ATOM 1238 C CA . ILE A 1 164 ? 6.488 -9.980 -6.135 1.00 91.56 164 ILE A CA 1
ATOM 1239 C C . ILE A 1 164 ? 6.488 -11.486 -5.921 1.00 91.56 164 ILE A C 1
ATOM 1241 O O . ILE A 1 164 ? 6.652 -12.247 -6.865 1.00 91.56 164 ILE A O 1
ATOM 1245 N N . ARG A 1 165 ? 6.278 -11.923 -4.686 1.00 92.62 165 ARG A N 1
ATOM 1246 C CA . ARG A 1 165 ? 6.044 -13.321 -4.326 1.00 92.62 165 ARG A CA 1
ATOM 1247 C C . ARG A 1 165 ? 4.579 -13.499 -3.980 1.00 92.62 165 ARG A C 1
ATOM 1249 O O . ARG A 1 165 ? 4.004 -12.646 -3.307 1.00 92.62 165 ARG A O 1
ATOM 1256 N N . PHE A 1 166 ? 3.980 -14.596 -4.410 1.00 93.31 166 PHE A N 1
ATOM 1257 C CA . PHE A 1 166 ? 2.577 -14.871 -4.137 1.00 93.31 166 PHE A CA 1
ATOM 1258 C C . PHE A 1 166 ? 2.300 -16.358 -3.945 1.00 93.31 166 PHE A C 1
ATOM 1260 O O . PHE A 1 166 ? 3.049 -17.207 -4.424 1.00 93.31 166 PHE A O 1
ATOM 1267 N N . ASP A 1 167 ? 1.200 -16.654 -3.261 1.00 93.69 167 ASP A N 1
ATOM 1268 C CA . ASP A 1 167 ? 0.610 -17.989 -3.173 1.00 93.69 167 ASP A CA 1
ATOM 1269 C C . ASP A 1 167 ? -0.726 -17.968 -3.922 1.00 93.69 167 ASP A C 1
ATOM 1271 O O . ASP A 1 167 ? -1.639 -17.213 -3.571 1.00 93.69 167 ASP A O 1
ATOM 1275 N N . ALA A 1 168 ? -0.837 -18.753 -4.996 1.00 92.44 168 ALA A N 1
ATOM 1276 C CA . ALA A 1 168 ? -1.992 -18.664 -5.887 1.00 92.44 168 ALA A CA 1
ATOM 1277 C C . ALA A 1 168 ? -3.272 -19.188 -5.221 1.00 92.44 168 ALA A C 1
ATOM 1279 O O . ALA A 1 168 ? -4.367 -18.702 -5.514 1.00 92.44 168 ALA A O 1
ATOM 1280 N N . LYS A 1 169 ? -3.155 -20.153 -4.297 1.00 90.94 169 LYS A N 1
ATOM 1281 C CA . LYS A 1 169 ? -4.294 -20.637 -3.513 1.00 90.94 169 LYS A CA 1
ATOM 1282 C C . LYS A 1 169 ? -4.793 -19.530 -2.591 1.00 90.94 169 LYS A C 1
ATOM 1284 O O . LYS A 1 169 ? -5.966 -19.185 -2.658 1.00 90.94 169 LYS A O 1
ATOM 1289 N N . GLN A 1 170 ? -3.901 -18.908 -1.819 1.00 91.38 170 GLN A N 1
ATOM 1290 C CA . GLN A 1 170 ? -4.276 -17.815 -0.917 1.00 91.38 170 GLN A CA 1
ATOM 1291 C C . GLN A 1 170 ? -4.854 -16.610 -1.676 1.00 91.38 170 GLN A C 1
ATOM 1293 O O . GLN A 1 170 ? -5.856 -16.038 -1.254 1.00 91.38 170 GLN A O 1
ATOM 1298 N N . LEU A 1 171 ? -4.276 -16.231 -2.822 1.00 92.12 171 LEU A N 1
ATOM 1299 C CA . LEU A 1 171 ? -4.827 -15.150 -3.648 1.00 92.12 171 LEU A CA 1
ATOM 1300 C C . LEU A 1 171 ? -6.220 -15.478 -4.204 1.00 92.12 171 LEU A C 1
ATOM 1302 O O . LEU A 1 171 ? -7.034 -14.570 -4.380 1.00 92.12 171 LEU A O 1
ATOM 1306 N N . ARG A 1 172 ? -6.509 -16.751 -4.487 1.00 90.12 172 ARG A N 1
ATOM 1307 C CA . ARG A 1 172 ? -7.842 -17.197 -4.910 1.00 90.12 172 ARG A CA 1
ATOM 1308 C C . ARG A 1 172 ? -8.838 -17.166 -3.759 1.00 90.12 172 ARG A C 1
ATOM 1310 O O . ARG A 1 172 ? -9.939 -16.664 -3.958 1.00 90.12 172 ARG A O 1
ATOM 1317 N N . ASP A 1 173 ? -8.433 -17.610 -2.571 1.00 89.25 173 ASP A N 1
ATOM 1318 C CA . ASP A 1 173 ? -9.251 -17.555 -1.351 1.00 89.25 173 ASP A CA 1
ATOM 1319 C C . ASP A 1 173 ? -9.631 -16.097 -1.006 1.00 89.25 173 ASP A C 1
ATOM 1321 O O . ASP A 1 173 ? -10.735 -15.816 -0.538 1.00 89.25 173 ASP A O 1
ATOM 1325 N N . LEU A 1 174 ? -8.747 -15.145 -1.327 1.00 89.12 174 LEU A N 1
ATOM 1326 C CA . LEU A 1 174 ? -8.995 -13.701 -1.232 1.00 89.12 174 LEU A CA 1
ATOM 1327 C C . LEU A 1 174 ? -9.832 -13.111 -2.385 1.00 89.12 174 LEU A C 1
ATOM 1329 O O . LEU A 1 174 ? -10.238 -11.951 -2.315 1.00 89.12 174 LEU A O 1
ATOM 1333 N N . GLY A 1 175 ? -10.080 -13.862 -3.462 1.00 89.44 175 GLY A N 1
ATOM 1334 C CA . GLY A 1 175 ? -10.746 -13.374 -4.679 1.00 89.44 175 GLY A CA 1
ATOM 1335 C C . GLY A 1 175 ? -9.901 -12.403 -5.522 1.00 89.44 175 GLY 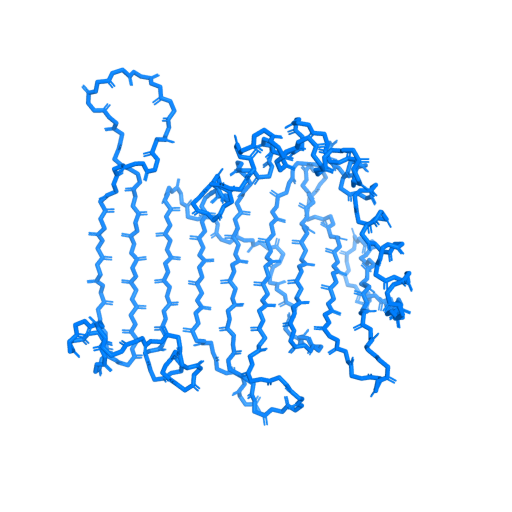A C 1
ATOM 1336 O O . GLY A 1 175 ? -10.433 -11.689 -6.387 1.00 89.44 175 GLY A O 1
ATOM 1337 N N . TRP A 1 176 ? -8.592 -12.349 -5.261 1.00 91.44 176 TRP A N 1
ATOM 1338 C CA . TRP A 1 176 ? -7.624 -11.471 -5.928 1.00 91.44 176 TRP A CA 1
ATOM 1339 C C . TRP A 1 176 ? -7.000 -12.128 -7.160 1.00 91.44 176 TRP A C 1
ATOM 1341 O O . TRP A 1 176 ? -6.668 -11.434 -8.121 1.00 91.44 176 TRP A O 1
ATOM 1351 N N . LEU A 1 177 ? -6.911 -13.461 -7.185 1.00 91.31 177 LEU A N 1
ATOM 1352 C CA . LEU A 1 177 ? -6.561 -14.201 -8.395 1.00 91.31 177 LEU A CA 1
ATOM 1353 C C . LEU A 1 177 ? -7.807 -14.390 -9.267 1.00 91.31 177 LEU A C 1
ATOM 1355 O O . LEU A 1 177 ? -8.653 -15.241 -8.998 1.00 91.31 177 LEU A O 1
ATOM 1359 N N . LYS A 1 178 ? -7.941 -13.561 -10.305 1.00 88.00 178 LYS A N 1
ATOM 1360 C CA . LYS A 1 178 ? -9.062 -13.636 -11.253 1.00 88.00 178 LYS A CA 1
ATOM 1361 C C . LYS A 1 178 ? -8.951 -14.865 -12.162 1.00 88.00 178 LYS A C 1
ATOM 1363 O O . LYS A 1 178 ? -7.855 -15.305 -12.494 1.00 88.00 178 LYS A O 1
ATOM 1368 N N . ALA A 1 179 ? -10.091 -15.357 -12.647 1.00 85.75 179 ALA A N 1
ATOM 1369 C CA . ALA A 1 179 ? -10.149 -16.482 -13.586 1.00 85.75 179 ALA A CA 1
ATOM 1370 C C . ALA A 1 179 ? -9.472 -16.198 -14.945 1.00 85.75 179 ALA A C 1
ATOM 1372 O O . ALA A 1 179 ? -9.192 -17.126 -15.696 1.00 85.75 179 ALA A O 1
ATOM 1373 N N . THR A 1 180 ? -9.191 -14.927 -15.250 1.00 89.19 180 THR A N 1
ATOM 1374 C CA . THR A 1 180 ? -8.497 -14.481 -16.468 1.00 89.19 180 THR A CA 1
ATOM 1375 C C . THR A 1 180 ? -6.989 -14.730 -16.449 1.00 89.19 180 THR A C 1
ATOM 1377 O O . THR A 1 180 ? -6.342 -14.598 -17.485 1.00 89.19 180 THR A O 1
ATOM 1380 N N . TRP A 1 181 ? -6.404 -15.086 -15.302 1.00 89.25 181 TRP A N 1
ATOM 1381 C CA . TRP A 1 181 ? -4.987 -15.444 -15.235 1.00 89.25 181 TRP A CA 1
ATOM 1382 C C . TRP A 1 181 ? -4.705 -16.747 -16.002 1.00 89.25 181 TRP A C 1
ATOM 1384 O O . TRP A 1 181 ? -5.562 -17.630 -16.029 1.00 89.25 181 TRP A O 1
ATOM 1394 N N . PRO A 1 182 ? -3.515 -16.937 -16.599 1.00 91.50 182 PRO A N 1
ATOM 1395 C CA . PRO A 1 182 ? -3.169 -18.194 -17.261 1.00 91.50 182 PRO A CA 1
ATOM 1396 C C . PRO A 1 182 ? -3.309 -19.404 -16.329 1.00 91.50 182 PRO A C 1
ATOM 1398 O O . PRO A 1 182 ? -2.988 -19.318 -15.141 1.00 91.50 182 PRO A O 1
ATOM 1401 N N . ARG A 1 183 ? -3.740 -20.554 -16.869 1.00 91.56 183 ARG A N 1
ATOM 1402 C CA . ARG A 1 183 ? -3.946 -21.790 -16.084 1.00 91.56 183 ARG A CA 1
ATOM 1403 C C . ARG A 1 183 ? -2.710 -22.194 -15.279 1.00 91.56 183 ARG A C 1
ATOM 1405 O O . ARG A 1 183 ? -2.856 -22.600 -14.132 1.00 91.56 183 ARG A O 1
ATOM 1412 N N . SER A 1 184 ? -1.515 -22.016 -15.842 1.00 91.38 184 SER A N 1
ATOM 1413 C CA . SER A 1 184 ? -0.243 -22.279 -15.158 1.00 91.38 184 SER A CA 1
ATOM 1414 C C . SER A 1 184 ? -0.092 -21.467 -13.869 1.00 91.38 184 SER A C 1
ATOM 1416 O O . SER A 1 184 ? 0.285 -22.016 -12.841 1.00 91.38 184 SER A O 1
ATOM 1418 N N . VAL A 1 185 ? -0.460 -20.183 -13.883 1.00 90.88 185 VAL A N 1
ATOM 1419 C CA . VAL A 1 185 ? -0.447 -19.323 -12.688 1.00 90.88 185 VAL A CA 1
ATOM 1420 C C . VAL A 1 185 ? -1.542 -19.729 -11.710 1.00 90.88 185 VAL A C 1
ATOM 1422 O O . VAL A 1 185 ? -1.317 -19.741 -10.504 1.00 90.88 185 VAL A O 1
ATOM 1425 N N . GLN A 1 186 ? -2.722 -20.087 -12.221 1.00 89.44 186 GLN A N 1
ATOM 1426 C CA . GLN A 1 186 ? -3.825 -20.543 -11.378 1.00 89.44 186 GLN A CA 1
ATOM 1427 C C . GLN A 1 186 ? -3.514 -21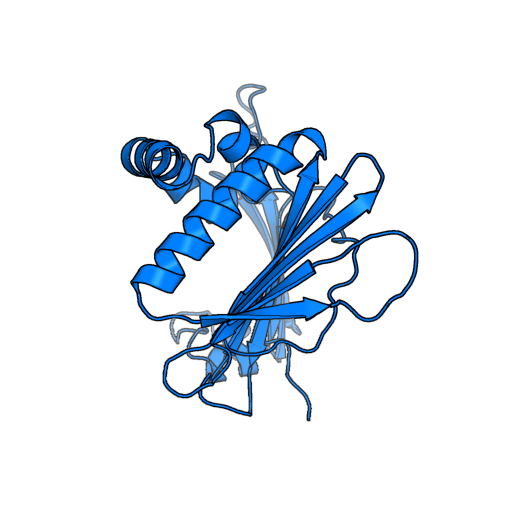.855 -10.655 1.00 89.44 186 GLN A C 1
ATOM 1429 O O . GLN A 1 186 ? -4.034 -22.075 -9.570 1.00 89.44 186 GLN A O 1
ATOM 1434 N N . GLN A 1 187 ? -2.723 -22.747 -11.240 1.00 90.12 187 GLN A N 1
ATOM 1435 C CA . GLN A 1 187 ? -2.429 -24.059 -10.658 1.00 90.12 187 GLN A CA 1
ATOM 1436 C C . GLN A 1 187 ? -1.132 -24.089 -9.846 1.00 90.12 187 GLN A C 1
ATOM 1438 O O . GLN A 1 187 ? -0.942 -25.027 -9.076 1.00 90.12 187 GLN A O 1
ATOM 1443 N N . ALA A 1 188 ? -0.273 -23.077 -9.982 1.00 90.44 188 ALA A N 1
ATOM 1444 C CA . ALA A 1 188 ? 0.940 -22.956 -9.181 1.00 90.44 188 ALA A CA 1
ATOM 1445 C C . ALA A 1 188 ? 0.609 -22.908 -7.681 1.00 90.44 188 ALA A C 1
ATOM 1447 O O . ALA A 1 188 ? -0.376 -22.291 -7.273 1.00 90.44 188 ALA A O 1
ATOM 1448 N N . GLY A 1 189 ? 1.441 -23.523 -6.843 1.00 90.25 189 GLY A N 1
ATOM 1449 C CA . GLY A 1 189 ? 1.361 -23.311 -5.402 1.00 90.25 189 GLY A CA 1
ATOM 1450 C C . GLY A 1 189 ? 1.880 -21.916 -5.072 1.00 90.25 189 GLY A C 1
ATOM 1451 O O . GLY A 1 189 ? 1.165 -21.081 -4.513 1.00 90.25 189 GLY A O 1
ATOM 1452 N N . GLN A 1 190 ? 3.116 -21.644 -5.494 1.00 92.06 190 GLN A N 1
ATOM 1453 C CA . GLN A 1 190 ? 3.787 -20.366 -5.280 1.00 92.06 190 GLN A CA 1
ATOM 1454 C C . GLN A 1 190 ? 4.306 -19.786 -6.592 1.00 92.06 190 GLN A C 1
ATOM 1456 O O . GLN A 1 190 ? 4.730 -20.503 -7.495 1.00 92.06 190 GLN A O 1
ATOM 1461 N N . GLY A 1 191 ? 4.322 -18.462 -6.677 1.00 92.44 191 GLY A N 1
ATOM 1462 C CA . GLY A 1 191 ? 4.910 -17.750 -7.798 1.00 92.44 191 GLY A CA 1
ATOM 1463 C C . GLY A 1 191 ? 5.817 -16.618 -7.352 1.00 92.44 191 GLY A C 1
ATOM 1464 O O . GLY A 1 191 ? 5.651 -16.030 -6.281 1.00 92.44 191 GLY A O 1
ATOM 1465 N N . GLU A 1 192 ? 6.790 -16.312 -8.197 1.00 92.69 192 GLU A N 1
ATOM 1466 C CA . GLU A 1 192 ? 7.671 -15.167 -8.053 1.00 92.69 192 GLU A CA 1
ATOM 1467 C C . GLU A 1 192 ? 7.779 -14.429 -9.383 1.00 92.69 192 GLU A C 1
ATOM 1469 O O . GLU A 1 192 ? 8.141 -15.008 -10.403 1.00 92.69 192 GLU A O 1
ATOM 1474 N N . LEU A 1 193 ? 7.478 -13.136 -9.356 1.00 90.81 193 LEU A N 1
ATOM 1475 C CA . LEU A 1 193 ? 7.611 -12.226 -10.476 1.00 90.81 193 LEU A CA 1
ATOM 1476 C C . LEU A 1 193 ? 8.714 -11.215 -10.162 1.00 90.81 193 LEU A C 1
ATOM 1478 O O . LEU A 1 193 ? 8.619 -10.448 -9.203 1.00 90.81 193 LEU A O 1
ATOM 1482 N N . LEU A 1 194 ? 9.757 -11.210 -10.984 1.00 90.12 194 LEU A N 1
ATOM 1483 C CA . LEU A 1 194 ? 10.836 -10.230 -10.936 1.00 90.12 194 LEU A CA 1
ATOM 1484 C C . LEU A 1 194 ? 10.668 -9.272 -12.108 1.00 90.12 194 LEU A C 1
ATOM 1486 O O . LEU A 1 194 ? 10.808 -9.684 -13.253 1.00 90.12 194 LEU A O 1
ATOM 1490 N N . LEU A 1 195 ? 10.385 -8.006 -11.826 1.00 88.19 195 LEU A N 1
ATOM 1491 C CA . LEU A 1 195 ? 10.249 -6.938 -12.811 1.00 88.19 195 LEU A CA 1
ATOM 1492 C C . LEU A 1 195 ? 11.418 -5.969 -12.677 1.00 88.19 195 LEU A C 1
ATOM 1494 O O . LEU A 1 195 ? 11.773 -5.556 -11.575 1.00 88.19 195 LEU A O 1
ATOM 1498 N N . LYS A 1 196 ? 12.006 -5.569 -13.800 1.00 85.25 196 LYS A N 1
ATOM 1499 C CA . LYS A 1 196 ? 13.040 -4.534 -13.854 1.00 85.25 196 LYS A CA 1
ATOM 1500 C C . LYS A 1 196 ? 12.637 -3.474 -14.877 1.00 85.25 196 LYS A C 1
ATOM 1502 O O . LYS A 1 196 ? 12.196 -3.854 -15.967 1.00 85.25 196 LYS A O 1
ATOM 1507 N N . PRO A 1 197 ? 12.806 -2.175 -14.567 1.00 78.12 197 PRO A N 1
ATOM 1508 C CA . PRO A 1 197 ? 12.660 -1.137 -15.574 1.00 78.12 197 PRO A CA 1
ATOM 1509 C C . PRO A 1 197 ? 13.653 -1.403 -16.704 1.00 78.12 197 PRO A C 1
ATOM 1511 O O . PRO A 1 197 ? 14.813 -1.758 -16.473 1.00 78.12 197 PRO A O 1
ATOM 1514 N N . MET A 1 198 ? 13.186 -1.280 -17.939 1.00 74.44 198 MET A N 1
ATOM 1515 C CA . MET A 1 198 ? 14.075 -1.237 -19.085 1.00 74.44 198 MET A CA 1
ATOM 1516 C C . MET A 1 198 ? 14.585 0.194 -19.195 1.00 74.44 198 MET A C 1
ATOM 1518 O O . MET A 1 198 ? 13.815 1.110 -19.467 1.00 74.44 198 MET A O 1
ATOM 1522 N N . LEU A 1 199 ? 15.881 0.397 -18.952 1.00 60.56 199 LEU A N 1
ATOM 1523 C CA . LEU A 1 199 ? 16.519 1.673 -19.259 1.00 60.56 199 LEU A CA 1
ATOM 1524 C C . LEU A 1 199 ? 16.372 1.914 -20.763 1.00 60.56 199 LEU A C 1
ATOM 1526 O O . LEU A 1 199 ? 16.783 1.081 -21.579 1.00 60.56 199 LEU A O 1
ATOM 1530 N N . GLY A 1 200 ? 15.730 3.026 -21.118 1.00 49.53 200 GLY A N 1
ATOM 1531 C CA . GLY A 1 200 ? 15.532 3.402 -22.506 1.00 49.53 200 GLY A CA 1
ATOM 1532 C C . GLY A 1 200 ? 16.880 3.476 -23.216 1.00 49.53 200 GLY A C 1
ATOM 1533 O O . GLY A 1 200 ? 17.770 4.205 -22.797 1.00 49.53 200 GLY A O 1
ATOM 1534 N N . HIS A 1 201 ? 17.022 2.767 -24.336 1.00 42.75 201 HIS A N 1
ATOM 1535 C CA . HIS A 1 201 ? 18.137 2.943 -25.279 1.00 42.75 201 HIS A CA 1
ATOM 1536 C C . HIS A 1 201 ? 18.115 4.320 -25.980 1.00 42.75 201 HIS A C 1
ATOM 1538 O O . HIS A 1 201 ? 18.831 4.543 -26.952 1.00 42.75 201 HIS A O 1
ATOM 1544 N N . ARG A 1 202 ? 17.278 5.257 -25.523 1.00 40.84 202 ARG A N 1
ATOM 1545 C CA . ARG A 1 202 ? 17.175 6.617 -26.042 1.00 40.84 202 ARG A CA 1
ATOM 1546 C C . ARG A 1 202 ? 16.961 7.568 -24.871 1.00 40.84 202 ARG A C 1
ATOM 1548 O O . ARG A 1 202 ? 15.941 7.487 -24.196 1.00 40.84 202 ARG A O 1
ATOM 1555 N N . SER A 1 203 ? 17.915 8.476 -24.697 1.00 41.03 203 SER A N 1
ATOM 1556 C CA . SER A 1 203 ? 17.990 9.547 -23.693 1.00 41.03 203 SER A CA 1
ATOM 1557 C C . SER A 1 203 ? 18.277 9.086 -22.259 1.00 41.03 203 SER A C 1
ATOM 1559 O O . SER A 1 203 ? 17.503 8.356 -21.650 1.00 41.03 203 SER A O 1
ATOM 1561 N N . GLY A 1 204 ? 19.411 9.535 -21.713 1.00 42.56 204 GLY A N 1
ATOM 1562 C CA . GLY A 1 204 ? 19.856 9.295 -20.338 1.00 42.56 204 GLY A CA 1
ATOM 1563 C C . GLY A 1 204 ? 19.006 10.006 -19.280 1.00 42.56 204 GLY A C 1
ATOM 1564 O O . GLY A 1 204 ? 19.540 10.747 -18.462 1.00 42.56 204 GLY A O 1
ATOM 1565 N N . GLN A 1 205 ? 17.689 9.795 -19.292 1.00 42.88 205 GLN A N 1
ATOM 1566 C CA . GLN A 1 205 ? 16.773 10.247 -18.252 1.00 42.88 205 GLN A CA 1
ATOM 1567 C C . GLN A 1 205 ? 16.146 9.076 -17.490 1.00 42.88 205 GLN A C 1
ATOM 1569 O O . GLN A 1 205 ? 16.094 7.942 -17.962 1.00 42.88 205 GLN A O 1
ATOM 1574 N N . ALA A 1 206 ? 15.744 9.411 -16.262 1.00 49.59 206 ALA A N 1
ATOM 1575 C CA . ALA A 1 206 ? 15.355 8.565 -15.139 1.00 49.59 206 ALA A CA 1
ATOM 1576 C C . ALA A 1 206 ? 14.590 7.277 -15.484 1.00 49.59 206 ALA A C 1
ATOM 1578 O O . ALA A 1 206 ? 13.776 7.252 -16.400 1.00 49.59 206 ALA A O 1
ATOM 1579 N N . GLU A 1 207 ? 14.794 6.238 -14.662 1.00 52.84 207 GLU A N 1
ATOM 1580 C CA . GLU A 1 207 ? 14.035 4.981 -14.665 1.00 52.84 207 GLU A CA 1
ATOM 1581 C C . GLU A 1 207 ? 12.547 5.210 -14.973 1.00 52.84 207 GLU A C 1
ATOM 1583 O O . GLU A 1 207 ? 11.773 5.680 -14.129 1.00 52.84 207 GLU A O 1
ATOM 1588 N N . THR A 1 208 ? 12.144 4.876 -16.197 1.00 58.50 208 THR A N 1
ATOM 1589 C CA . THR A 1 208 ? 10.751 4.932 -16.617 1.00 58.50 208 THR A CA 1
ATOM 1590 C C . THR A 1 208 ? 10.148 3.540 -16.488 1.00 58.50 208 THR A C 1
ATOM 1592 O O . THR A 1 208 ? 10.583 2.583 -17.120 1.00 58.50 208 THR A O 1
ATOM 1595 N N . TRP A 1 209 ? 9.109 3.417 -15.662 1.00 66.00 209 TRP A N 1
ATOM 1596 C CA . TRP A 1 209 ? 8.360 2.167 -15.474 1.00 66.00 209 TRP A CA 1
ATOM 1597 C C . TRP A 1 209 ? 7.400 1.856 -16.639 1.00 66.00 209 TRP A C 1
ATOM 1599 O O . TRP A 1 209 ? 6.592 0.939 -16.537 1.00 66.00 209 TRP A O 1
ATOM 1609 N N . TYR A 1 210 ? 7.487 2.604 -17.745 1.00 67.94 210 TYR A N 1
ATOM 1610 C CA . TYR A 1 210 ? 6.677 2.402 -18.950 1.00 67.94 210 TYR A CA 1
ATOM 1611 C C . TYR A 1 210 ? 7.075 1.148 -19.731 1.00 67.94 210 TYR A C 1
ATOM 1613 O O . TYR A 1 210 ? 6.233 0.545 -20.388 1.00 67.94 210 TYR A O 1
ATOM 1621 N N . TRP A 1 211 ? 8.341 0.740 -19.629 1.00 73.56 211 TRP A N 1
ATOM 1622 C CA . TRP A 1 211 ? 8.850 -0.480 -20.244 1.00 73.56 211 TRP A CA 1
ATOM 1623 C C . TRP A 1 211 ? 9.477 -1.355 -19.171 1.00 73.56 211 TRP A C 1
ATOM 1625 O O . TRP A 1 211 ? 10.373 -0.932 -18.437 1.00 73.56 211 TRP A O 1
ATOM 1635 N N . LEU A 1 212 ? 8.987 -2.586 -19.067 1.00 81.06 212 LEU A N 1
ATOM 1636 C CA . LEU A 1 212 ? 9.389 -3.526 -18.032 1.00 81.06 212 LEU A CA 1
ATOM 1637 C C . LEU A 1 212 ? 9.822 -4.827 -18.678 1.00 81.06 212 LEU A C 1
ATOM 1639 O O . LEU A 1 212 ? 9.120 -5.375 -19.525 1.00 81.06 212 LEU A O 1
ATOM 1643 N N . LYS A 1 213 ? 10.957 -5.348 -18.220 1.00 85.94 213 LYS A N 1
ATOM 1644 C CA . LYS A 1 213 ? 11.320 -6.743 -18.453 1.00 85.94 213 LYS A CA 1
ATOM 1645 C C . LYS A 1 213 ? 11.002 -7.539 -17.203 1.00 85.94 213 LYS A C 1
ATOM 1647 O O . LYS A 1 213 ? 11.319 -7.107 -16.092 1.00 85.94 213 LYS A O 1
ATOM 1652 N N . GLY A 1 214 ? 10.360 -8.682 -17.395 1.00 87.50 214 GLY A N 1
ATOM 1653 C CA . GLY A 1 214 ? 9.868 -9.517 -16.314 1.00 87.50 214 GLY A CA 1
ATOM 1654 C C . GLY A 1 214 ? 10.303 -10.965 -16.455 1.00 87.50 214 GLY A C 1
ATOM 1655 O O . GLY A 1 214 ? 10.416 -11.469 -17.567 1.00 87.50 214 GLY A O 1
ATOM 1656 N N . GLN A 1 215 ? 10.499 -11.637 -15.327 1.00 91.19 215 GLN A N 1
ATOM 1657 C CA . GLN A 1 215 ? 10.600 -13.090 -15.256 1.00 91.19 215 GLN A CA 1
ATOM 1658 C C . GLN A 1 215 ? 9.579 -13.606 -14.247 1.00 91.19 215 GLN A C 1
ATOM 1660 O O . GLN A 1 215 ? 9.564 -13.153 -13.103 1.00 91.19 215 GLN A O 1
ATOM 1665 N N . LEU A 1 216 ? 8.750 -14.554 -14.681 1.00 92.75 216 LEU A N 1
ATOM 1666 C CA . LEU A 1 216 ? 7.805 -15.271 -13.834 1.00 92.75 216 LEU A CA 1
ATOM 1667 C C . LEU A 1 216 ? 8.321 -16.689 -13.589 1.00 92.75 216 LEU A C 1
ATOM 1669 O O . LEU A 1 216 ? 8.518 -17.451 -14.533 1.00 92.75 216 LEU A O 1
ATOM 1673 N N . SER A 1 217 ? 8.493 -17.037 -12.322 1.00 93.38 217 SER A N 1
ATOM 1674 C CA . SER A 1 217 ? 8.848 -18.375 -11.859 1.00 93.38 217 SER A CA 1
ATOM 1675 C C . SER A 1 217 ? 7.664 -18.954 -11.091 1.00 93.38 217 SER A C 1
ATOM 1677 O O . SER A 1 217 ? 7.144 -18.301 -10.188 1.00 93.38 217 SER A O 1
ATOM 1679 N N . LEU A 1 218 ? 7.239 -20.168 -11.435 1.00 93.56 218 LEU A N 1
ATOM 1680 C CA . LEU A 1 218 ? 6.123 -20.871 -10.795 1.00 93.56 218 LEU A CA 1
ATOM 1681 C C . LEU A 1 218 ? 6.642 -22.159 -10.147 1.00 93.56 218 LEU A C 1
ATOM 1683 O O . LEU A 1 218 ? 7.540 -22.798 -10.698 1.00 93.56 218 LEU A O 1
ATOM 1687 N N . ARG A 1 219 ? 6.110 -22.503 -8.973 1.00 87.19 219 ARG A N 1
ATOM 1688 C CA . ARG A 1 219 ? 6.439 -23.704 -8.197 1.00 87.19 219 ARG A CA 1
ATOM 1689 C C . ARG A 1 219 ? 5.176 -24.409 -7.730 1.00 87.19 219 ARG A C 1
ATOM 1691 O O . ARG A 1 219 ? 4.201 -23.704 -7.369 1.00 87.19 219 ARG A O 1
#